Protein AF-A0AAD7UB75-F1 (afdb_monomer)

InterPro domains:
  IPR002937 Amine oxidase [PF01593] (50-276)
  IPR036188 FAD/NAD(P)-binding domain superfamily [G3DSA:3.50.50.60] (36-280)
  IPR036188 FAD/NAD(P)-binding domain superfamily [SSF51905] (47-278)
  IPR050703 Flavin Monoamine Oxidase [PTHR43563] (52-277)

Structure (mmCIF, N/CA/C/O backbone):
data_AF-A0AAD7UB75-F1
#
_entry.id   AF-A0AAD7UB75-F1
#
loop_
_atom_site.group_PDB
_atom_site.id
_atom_site.type_symbol
_atom_site.label_atom_id
_atom_site.label_alt_id
_atom_site.label_comp_id
_atom_site.label_asym_id
_atom_site.label_entity_id
_atom_site.label_seq_id
_atom_site.pdbx_PDB_ins_code
_atom_site.Cartn_x
_atom_site.Cartn_y
_atom_site.Cartn_z
_atom_site.occupancy
_atom_site.B_iso_or_equiv
_atom_site.auth_seq_id
_atom_site.auth_comp_id
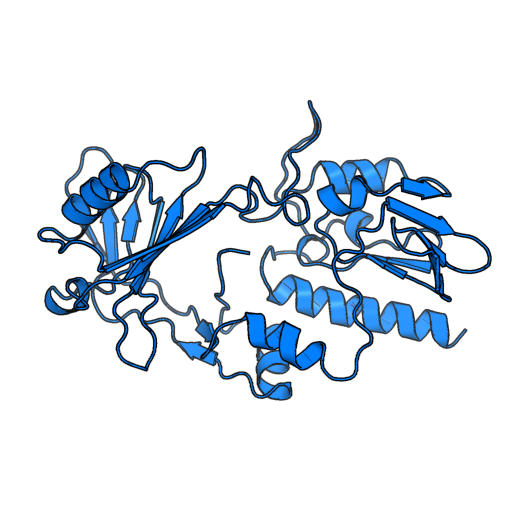_atom_site.auth_asym_id
_atom_site.auth_atom_id
_atom_site.pdbx_PDB_model_num
ATOM 1 N N . MET A 1 1 ? -0.868 -1.365 -2.377 1.00 49.78 1 MET A N 1
ATOM 2 C CA . MET A 1 1 ? 0.159 -0.315 -2.573 1.00 49.78 1 MET A CA 1
ATOM 3 C C . MET A 1 1 ? 1.238 -0.795 -3.531 1.00 49.78 1 MET A C 1
ATOM 5 O O . MET A 1 1 ? 1.308 -1.986 -3.795 1.00 49.78 1 MET A O 1
ATOM 9 N N . GLY A 1 2 ? 2.008 0.139 -4.100 1.00 53.97 2 GLY A N 1
ATOM 10 C CA . GLY A 1 2 ? 2.665 0.010 -5.409 1.00 53.97 2 GLY A CA 1
ATOM 11 C C . GLY A 1 2 ? 3.537 -1.227 -5.676 1.00 53.97 2 GLY A C 1
ATOM 12 O O . GLY A 1 2 ? 3.562 -1.696 -6.818 1.00 53.97 2 GLY A O 1
ATOM 13 N N . GLY A 1 3 ? 4.224 -1.765 -4.665 1.00 60.78 3 GLY A N 1
ATOM 14 C CA . GLY A 1 3 ? 4.989 -3.008 -4.785 1.00 60.78 3 GLY A CA 1
ATOM 15 C C . GLY A 1 3 ? 4.077 -4.221 -4.618 1.00 60.78 3 GLY A C 1
ATOM 16 O O . GLY A 1 3 ? 3.679 -4.535 -3.502 1.00 60.78 3 GLY A O 1
ATOM 17 N N . ALA A 1 4 ? 3.759 -4.906 -5.717 1.00 69.00 4 ALA A N 1
ATOM 18 C CA . ALA A 1 4 ? 3.007 -6.168 -5.703 1.00 69.00 4 ALA A CA 1
ATOM 19 C C . ALA A 1 4 ? 3.924 -7.397 -5.535 1.00 69.00 4 ALA A C 1
ATOM 21 O O . ALA A 1 4 ? 3.531 -8.517 -5.863 1.00 69.00 4 ALA A O 1
ATOM 22 N N . TRP A 1 5 ? 5.157 -7.174 -5.075 1.00 79.06 5 TRP A N 1
ATOM 23 C CA . TRP A 1 5 ? 6.144 -8.222 -4.873 1.00 79.06 5 TRP A CA 1
ATOM 24 C C . TRP A 1 5 ? 5.977 -8.913 -3.529 1.00 79.06 5 TRP A C 1
ATOM 26 O O . TRP A 1 5 ? 5.494 -8.343 -2.550 1.00 79.06 5 TRP A O 1
ATOM 36 N N . SER A 1 6 ? 6.456 -10.144 -3.512 1.00 83.69 6 SER A N 1
ATOM 37 C CA . SER A 1 6 ? 6.725 -10.934 -2.326 1.00 83.69 6 SER A CA 1
ATOM 38 C C . SER A 1 6 ? 8.110 -11.568 -2.472 1.00 83.69 6 SER A C 1
ATOM 40 O O . SER A 1 6 ? 8.696 -11.566 -3.558 1.00 83.69 6 SER A O 1
ATOM 42 N N . TRP A 1 7 ? 8.647 -12.105 -1.386 1.00 86.44 7 TRP A N 1
ATOM 43 C CA . TRP A 1 7 ? 9.889 -12.865 -1.358 1.00 86.44 7 TRP A CA 1
ATOM 44 C C . TRP A 1 7 ? 9.623 -14.317 -0.940 1.00 86.44 7 TRP A C 1
ATOM 46 O O . TRP A 1 7 ? 8.673 -14.586 -0.209 1.00 86.44 7 TRP A O 1
ATOM 56 N N . PRO A 1 8 ? 10.479 -15.282 -1.323 1.00 83.62 8 PRO A N 1
ATOM 57 C CA . PRO A 1 8 ? 10.394 -16.670 -0.868 1.00 83.62 8 PRO A CA 1
ATOM 58 C C . PRO A 1 8 ? 10.348 -16.837 0.659 1.00 83.62 8 PRO A C 1
ATOM 60 O O . PRO A 1 8 ? 9.856 -17.848 1.156 1.00 83.62 8 PRO A O 1
ATOM 63 N N . SER A 1 9 ? 10.859 -15.856 1.407 1.00 85.88 9 SER A N 1
ATOM 64 C CA . SER A 1 9 ? 10.795 -15.798 2.869 1.00 85.88 9 SER A CA 1
ATOM 65 C C . SER A 1 9 ? 9.403 -15.479 3.430 1.00 85.88 9 SER A C 1
ATOM 67 O O . SER A 1 9 ? 9.167 -15.761 4.604 1.00 85.88 9 SER A O 1
ATOM 69 N N . ASP A 1 10 ? 8.483 -14.942 2.625 1.00 87.75 10 ASP A N 1
ATOM 70 C CA . ASP A 1 10 ? 7.135 -14.522 3.036 1.00 87.75 10 ASP A CA 1
ATOM 71 C C . ASP A 1 10 ? 6.200 -15.735 3.156 1.00 87.75 10 ASP A C 1
ATOM 73 O O . ASP A 1 10 ? 5.332 -16.000 2.319 1.00 87.75 10 ASP A O 1
ATOM 77 N N . ARG A 1 11 ? 6.427 -16.549 4.189 1.00 88.38 11 ARG A N 1
ATOM 78 C CA . ARG A 1 11 ? 5.756 -17.847 4.350 1.00 88.38 11 ARG A CA 1
ATOM 79 C C . ARG A 1 11 ? 4.248 -17.724 4.582 1.00 88.38 11 ARG A C 1
ATOM 81 O O . ARG A 1 11 ? 3.516 -18.639 4.205 1.00 88.38 11 ARG A O 1
ATOM 88 N N . GLY A 1 12 ? 3.772 -16.645 5.208 1.00 89.88 12 GLY A N 1
ATOM 89 C CA . GLY A 1 12 ? 2.345 -16.448 5.473 1.00 89.88 12 GLY A CA 1
ATOM 90 C C . GLY A 1 12 ? 1.561 -16.180 4.194 1.00 89.88 12 GLY A C 1
ATOM 91 O O . GLY A 1 12 ? 0.557 -16.836 3.920 1.00 89.88 12 GLY A O 1
ATOM 92 N N . LEU A 1 13 ? 2.064 -15.254 3.390 1.00 90.44 13 LEU A N 1
ATOM 93 C CA . LEU A 1 13 ? 1.542 -14.884 2.089 1.00 90.44 13 LEU A CA 1
ATOM 94 C C . LEU A 1 13 ? 1.682 -16.026 1.088 1.00 90.44 13 LEU A C 1
ATOM 96 O O . LEU A 1 13 ? 0.773 -16.258 0.295 1.00 90.44 13 LEU A O 1
ATOM 100 N N . ALA A 1 14 ? 2.781 -16.777 1.167 1.00 90.94 14 ALA A N 1
ATOM 101 C CA . ALA A 1 14 ? 2.967 -17.987 0.387 1.00 90.94 14 ALA A CA 1
ATOM 102 C C . ALA A 1 14 ? 1.819 -18.976 0.587 1.00 90.94 14 ALA A C 1
ATOM 104 O O . ALA A 1 14 ? 1.138 -19.351 -0.366 1.00 90.94 14 ALA A O 1
ATOM 105 N N . ARG A 1 15 ? 1.582 -19.330 1.851 1.00 92.75 15 ARG A N 1
ATOM 106 C CA . ARG A 1 15 ? 0.515 -20.236 2.258 1.00 92.75 15 ARG A CA 1
ATOM 107 C C . ARG A 1 15 ? -0.864 -19.712 1.855 1.00 92.75 15 ARG A C 1
ATOM 109 O O . ARG A 1 15 ? -1.665 -20.482 1.342 1.00 92.75 15 ARG A O 1
ATOM 116 N N . LEU A 1 16 ? -1.129 -18.421 2.062 1.00 93.75 16 LEU A N 1
ATOM 117 C CA . LEU A 1 16 ? -2.403 -17.807 1.682 1.00 93.75 16 LEU A CA 1
ATOM 118 C C . LEU A 1 16 ? -2.646 -17.894 0.168 1.00 93.75 16 LEU A C 1
ATOM 120 O O . LEU A 1 16 ? -3.753 -18.204 -0.261 1.00 93.75 16 LEU A O 1
ATOM 124 N N . GLY A 1 17 ? -1.614 -17.638 -0.642 1.00 93.44 17 GLY A N 1
ATOM 125 C CA . GLY A 1 17 ? -1.692 -17.800 -2.092 1.00 93.44 17 GLY A CA 1
ATOM 126 C C . GLY A 1 17 ? -2.055 -19.232 -2.485 1.00 93.44 17 GLY A C 1
ATOM 127 O O . GLY A 1 17 ? -2.967 -19.426 -3.286 1.00 93.44 17 GLY A O 1
ATOM 128 N N . ASP A 1 18 ? -1.408 -20.224 -1.868 1.00 93.44 18 ASP A N 1
ATOM 129 C CA . ASP A 1 18 ? -1.666 -21.642 -2.139 1.00 93.44 18 ASP A CA 1
ATOM 130 C C . ASP A 1 18 ? -3.101 -22.048 -1.727 1.00 93.44 18 ASP A C 1
ATOM 132 O O . ASP A 1 18 ? -3.794 -22.715 -2.493 1.00 93.44 18 ASP A O 1
ATOM 136 N N . GLU A 1 19 ? -3.587 -21.585 -0.567 1.00 95.00 19 GLU A N 1
ATOM 137 C CA . GLU A 1 19 ? -4.958 -21.830 -0.079 1.00 95.00 19 GLU A CA 1
ATOM 138 C C . GLU A 1 19 ? -6.035 -21.222 -0.997 1.00 95.00 19 GLU A C 1
ATOM 140 O O . GLU A 1 19 ? -7.097 -21.813 -1.192 1.00 95.00 19 GLU A O 1
ATOM 145 N N . LEU A 1 20 ? -5.762 -20.057 -1.591 1.00 95.69 20 LEU A N 1
ATOM 146 C CA . LEU A 1 20 ? -6.685 -19.358 -2.495 1.00 95.69 20 LEU A CA 1
ATOM 147 C C . LEU A 1 20 ? -6.525 -19.769 -3.972 1.00 95.69 20 LEU A C 1
ATOM 149 O O . LEU A 1 20 ? -7.276 -19.300 -4.841 1.00 95.69 20 LEU A O 1
ATOM 153 N N . GLY A 1 21 ? -5.538 -20.615 -4.279 1.00 95.19 21 GLY A N 1
ATOM 154 C CA . GLY A 1 21 ? -5.171 -20.971 -5.648 1.00 95.19 21 GLY A CA 1
ATOM 155 C C . GLY A 1 21 ? -4.694 -19.769 -6.472 1.00 95.19 21 GLY A C 1
ATOM 156 O O . GLY A 1 21 ? -4.991 -19.692 -7.661 1.00 95.19 21 GLY A O 1
ATOM 157 N N . VAL A 1 22 ? -4.014 -18.802 -5.846 1.00 93.38 22 VAL A N 1
ATOM 158 C CA . VAL A 1 22 ? -3.374 -17.668 -6.531 1.00 93.38 22 VAL A CA 1
ATOM 159 C C . VAL A 1 22 ? -1.913 -18.017 -6.773 1.00 93.38 22 VAL A C 1
ATOM 161 O O . VAL A 1 22 ? -1.100 -18.066 -5.845 1.00 93.38 22 VAL A O 1
ATOM 164 N N . ARG A 1 23 ? -1.570 -18.260 -8.037 1.00 90.19 23 ARG A N 1
ATOM 165 C CA . ARG A 1 23 ? -0.232 -18.701 -8.414 1.00 90.19 23 ARG A CA 1
ATOM 166 C C . ARG A 1 23 ? 0.790 -17.577 -8.260 1.00 90.19 23 ARG A C 1
ATOM 168 O O . ARG A 1 23 ? 0.587 -16.443 -8.694 1.00 90.19 23 ARG A O 1
ATOM 175 N N . ARG A 1 24 ? 1.923 -17.923 -7.651 1.00 88.88 24 ARG A N 1
ATOM 176 C CA . ARG A 1 24 ? 3.109 -17.068 -7.559 1.00 88.88 24 ARG A CA 1
ATOM 177 C C . ARG A 1 24 ? 4.104 -17.478 -8.631 1.00 88.88 24 ARG A C 1
ATOM 179 O O . ARG A 1 24 ? 4.364 -18.668 -8.806 1.00 88.88 24 ARG A O 1
ATOM 186 N N . VAL A 1 25 ? 4.667 -16.500 -9.324 1.00 87.38 25 VAL A N 1
ATOM 187 C CA . VAL A 1 25 ? 5.663 -16.713 -10.376 1.00 87.38 25 VAL A CA 1
ATOM 188 C C . VAL A 1 25 ? 6.906 -15.867 -10.095 1.00 87.38 25 VAL A C 1
ATOM 190 O O . VAL A 1 25 ? 6.787 -14.788 -9.505 1.00 87.38 25 VAL A O 1
ATOM 193 N N . PRO A 1 26 ? 8.110 -16.337 -10.460 1.00 88.12 26 PRO A N 1
ATOM 194 C CA . PRO A 1 26 ? 9.319 -15.534 -10.331 1.00 88.12 26 PRO A CA 1
ATOM 195 C C . PRO A 1 26 ? 9.187 -14.207 -11.084 1.00 88.12 26 PRO A C 1
ATOM 197 O O . PRO A 1 26 ? 8.635 -14.156 -12.183 1.00 88.12 26 PRO A O 1
ATOM 200 N N . GLN A 1 27 ? 9.701 -13.131 -10.495 1.00 87.25 27 GLN A N 1
ATOM 201 C CA . GLN A 1 27 ? 9.887 -11.877 -11.213 1.00 87.25 27 GLN A CA 1
ATOM 202 C C . GLN A 1 27 ? 10.937 -12.089 -12.310 1.00 87.25 27 GLN A C 1
ATOM 204 O O . GLN A 1 27 ? 12.005 -12.646 -12.044 1.00 87.25 27 GLN A O 1
ATOM 209 N N . ALA A 1 28 ? 10.640 -11.639 -13.532 1.00 82.00 28 ALA A N 1
ATOM 210 C CA . ALA A 1 28 ? 11.598 -11.685 -14.629 1.00 82.00 28 ALA A CA 1
ATOM 211 C C . ALA A 1 28 ? 12.863 -10.903 -14.243 1.00 82.00 28 ALA A C 1
ATOM 213 O O . ALA A 1 28 ? 12.782 -9.754 -13.802 1.00 82.00 28 ALA A O 1
ATOM 214 N N . ALA A 1 29 ? 14.011 -11.564 -14.373 1.00 84.31 29 ALA A N 1
ATOM 215 C CA . ALA A 1 29 ? 15.324 -11.042 -13.998 1.00 84.31 29 ALA A CA 1
ATOM 216 C C . ALA A 1 29 ? 16.427 -11.525 -14.961 1.00 84.31 29 ALA A C 1
ATOM 218 O O . ALA A 1 29 ? 17.610 -11.444 -14.646 1.00 84.31 29 ALA A O 1
ATOM 219 N N . GLU A 1 30 ? 16.054 -12.074 -16.119 1.00 88.25 30 GLU A N 1
ATOM 220 C CA . GLU A 1 30 ? 17.018 -12.490 -17.137 1.00 88.25 30 GLU A CA 1
ATOM 221 C C . GLU A 1 30 ? 17.626 -11.261 -17.817 1.00 88.25 30 GLU A C 1
ATOM 223 O O . GLU A 1 30 ? 16.900 -10.355 -18.213 1.00 88.25 30 GLU A O 1
ATOM 228 N N . GLY A 1 31 ? 18.949 -11.233 -17.964 1.00 91.25 31 GLY A N 1
ATOM 229 C CA . GLY A 1 31 ? 19.679 -10.098 -18.525 1.00 91.25 31 GLY A CA 1
ATOM 230 C C . GLY A 1 31 ? 20.223 -9.140 -17.466 1.00 91.25 31 GLY A C 1
ATOM 231 O O . GLY A 1 31 ? 20.199 -9.400 -16.262 1.00 91.25 31 GLY A O 1
ATOM 232 N N . LEU A 1 32 ? 20.764 -8.020 -17.933 1.00 93.44 32 LEU A N 1
ATOM 233 C CA . LEU A 1 32 ? 21.448 -7.041 -17.093 1.00 93.44 32 LEU A CA 1
ATOM 234 C C . LEU A 1 32 ? 20.461 -6.034 -16.495 1.00 93.44 32 LEU A C 1
ATOM 236 O O . LEU A 1 32 ? 19.541 -5.569 -17.171 1.00 93.44 32 LEU A O 1
ATOM 240 N N . ALA A 1 33 ? 20.633 -5.695 -15.222 1.00 93.56 33 ALA A N 1
ATOM 241 C CA . ALA A 1 33 ? 20.020 -4.507 -14.642 1.00 93.56 33 ALA A CA 1
ATOM 242 C C . ALA A 1 33 ? 20.904 -3.289 -14.919 1.00 93.56 33 ALA A C 1
ATOM 244 O O . ALA A 1 33 ? 22.127 -3.421 -14.961 1.00 93.56 33 ALA A O 1
ATOM 245 N N . VAL A 1 34 ? 20.293 -2.117 -15.075 1.00 94.38 34 VAL A N 1
ATOM 246 C CA . VAL A 1 34 ? 21.015 -0.857 -15.293 1.00 94.38 34 VAL A CA 1
ATOM 247 C C . VAL A 1 34 ? 21.107 -0.067 -13.986 1.00 94.38 34 VAL A C 1
ATOM 249 O O . VAL A 1 34 ? 20.127 0.049 -13.248 1.00 94.38 34 VAL A O 1
ATOM 252 N N . VAL A 1 35 ? 22.278 0.489 -13.694 1.00 94.12 35 VAL A N 1
ATOM 253 C CA . VAL A 1 35 ? 22.508 1.421 -12.587 1.00 94.12 35 VAL A CA 1
ATOM 254 C C . VAL A 1 35 ? 22.845 2.785 -13.182 1.00 94.12 35 VAL A C 1
ATOM 256 O O . VAL A 1 35 ? 23.912 2.981 -13.753 1.00 94.12 35 VAL A O 1
ATOM 259 N N . ASP A 1 36 ? 21.920 3.729 -13.054 1.00 93.81 36 ASP A N 1
ATOM 260 C CA . ASP A 1 36 ? 22.014 5.082 -13.610 1.00 93.81 36 ASP A CA 1
ATOM 261 C C . ASP A 1 36 ? 22.328 6.069 -12.480 1.00 93.81 36 ASP A C 1
ATOM 263 O O . ASP A 1 36 ? 21.486 6.366 -11.628 1.00 93.81 36 ASP A O 1
ATOM 267 N N . SER A 1 37 ? 23.582 6.519 -12.431 1.00 91.31 37 SER A N 1
ATOM 268 C CA . SER A 1 37 ? 24.093 7.388 -11.369 1.00 91.31 37 SER A CA 1
ATOM 269 C C . SER A 1 37 ? 24.431 8.782 -11.888 1.00 91.31 37 SER A C 1
ATOM 271 O O . SER A 1 37 ? 25.032 8.942 -12.948 1.00 91.31 37 SER A O 1
ATOM 273 N N . TYR A 1 38 ? 24.084 9.805 -11.107 1.00 88.19 38 TYR A N 1
ATOM 274 C CA . TYR A 1 38 ? 24.348 11.198 -11.443 1.00 88.19 38 TYR A CA 1
ATOM 275 C C . TYR A 1 38 ? 25.833 11.450 -11.743 1.00 88.19 38 TYR A C 1
ATOM 277 O O . TYR A 1 38 ? 26.705 11.176 -10.918 1.00 88.19 38 TYR A O 1
ATOM 285 N N . GLY A 1 39 ? 26.101 12.049 -12.905 1.00 85.75 39 GLY A N 1
ATOM 286 C CA . GLY A 1 39 ? 27.449 12.437 -13.327 1.00 85.75 39 GLY A CA 1
ATOM 287 C C . GLY A 1 39 ? 28.290 11.298 -13.909 1.00 85.75 39 GLY A C 1
ATOM 288 O O . GLY A 1 39 ? 29.473 11.506 -14.169 1.00 85.75 39 GLY A O 1
ATOM 289 N N . THR A 1 40 ? 27.699 10.122 -14.129 1.00 86.56 40 THR A N 1
ATOM 290 C CA . THR A 1 40 ? 28.348 8.971 -14.767 1.00 86.56 40 THR A CA 1
ATOM 291 C C . THR A 1 40 ? 27.481 8.420 -15.891 1.00 86.56 40 THR A C 1
ATOM 293 O O . THR A 1 40 ? 26.262 8.568 -15.859 1.00 86.56 40 THR A O 1
ATOM 296 N N . GLU A 1 41 ? 28.098 7.754 -16.864 1.00 86.00 41 GLU A N 1
ATOM 297 C CA . GLU A 1 41 ? 27.350 6.937 -17.825 1.00 86.00 41 GLU A CA 1
ATOM 298 C C . GLU A 1 41 ? 26.662 5.760 -17.104 1.00 86.00 41 GLU A C 1
ATOM 300 O O . GLU A 1 41 ? 27.211 5.267 -16.111 1.00 86.00 41 GLU A O 1
ATOM 305 N N . PRO A 1 42 ? 25.488 5.295 -17.572 1.00 88.38 42 PRO A N 1
ATOM 306 C CA . PRO A 1 42 ? 24.819 4.137 -16.987 1.00 88.38 42 PRO A CA 1
ATOM 307 C C . PRO A 1 42 ? 25.705 2.883 -17.005 1.00 88.38 42 PRO A C 1
ATOM 309 O O . PRO A 1 42 ? 26.286 2.536 -18.034 1.00 88.38 42 PRO A O 1
ATOM 312 N N . ASP A 1 43 ? 25.769 2.185 -15.872 1.00 91.44 43 ASP A N 1
ATOM 313 C CA . ASP A 1 43 ? 26.493 0.919 -15.712 1.00 91.44 43 ASP A CA 1
ATOM 314 C C . ASP A 1 43 ? 25.516 -0.267 -15.656 1.00 91.44 43 ASP A C 1
ATOM 316 O O . ASP A 1 43 ? 24.298 -0.093 -15.555 1.00 91.44 43 ASP A O 1
ATOM 320 N N . THR A 1 44 ? 26.030 -1.493 -15.717 1.00 91.62 44 THR A N 1
ATOM 321 C CA . THR A 1 44 ? 25.227 -2.717 -15.702 1.00 91.62 44 THR A CA 1
ATOM 322 C C . THR A 1 44 ? 25.663 -3.695 -14.622 1.00 91.62 44 THR A C 1
ATOM 324 O O . THR A 1 44 ? 26.840 -3.839 -14.305 1.00 91.62 44 THR A O 1
ATOM 327 N N . GLY A 1 45 ? 24.694 -4.411 -14.058 1.00 85.88 45 GLY A N 1
ATOM 328 C CA . GLY A 1 45 ? 24.933 -5.423 -13.036 1.00 85.88 45 GLY A CA 1
ATOM 329 C C . GLY A 1 45 ? 23.908 -6.549 -13.077 1.00 85.88 45 GLY A C 1
ATOM 330 O O . GLY A 1 45 ? 23.008 -6.577 -13.918 1.00 85.88 45 GLY A O 1
ATOM 331 N N . ALA A 1 46 ? 24.037 -7.498 -12.152 1.00 80.75 46 ALA A N 1
ATOM 332 C CA . ALA A 1 46 ? 23.057 -8.567 -12.009 1.00 80.75 46 ALA A CA 1
ATOM 333 C C . ALA A 1 46 ? 21.692 -7.994 -11.598 1.00 80.75 46 ALA A C 1
ATOM 335 O O . ALA A 1 46 ? 21.600 -7.194 -10.664 1.00 80.75 46 ALA A O 1
ATOM 336 N N . ALA A 1 47 ? 20.622 -8.442 -12.255 1.00 74.31 47 ALA A N 1
ATOM 337 C CA . ALA A 1 47 ? 19.273 -8.217 -11.763 1.00 74.31 47 ALA A CA 1
ATOM 338 C C . ALA A 1 47 ? 19.123 -8.924 -10.405 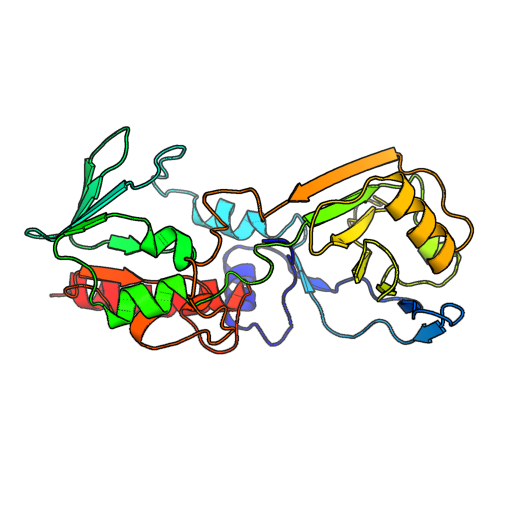1.00 74.31 47 ALA A C 1
ATOM 340 O O . ALA A 1 47 ? 19.327 -10.134 -10.297 1.00 74.31 47 ALA A O 1
ATOM 341 N N . GLY A 1 48 ? 18.856 -8.149 -9.350 1.00 65.88 48 GLY A N 1
ATOM 342 C CA . GLY A 1 48 ? 18.810 -8.650 -7.975 1.00 65.88 48 GLY A CA 1
ATOM 343 C C . GLY A 1 48 ? 17.876 -9.864 -7.828 1.00 65.88 48 GLY A C 1
ATOM 344 O O . GLY A 1 48 ? 16.798 -9.880 -8.426 1.00 65.88 48 GLY A O 1
ATOM 345 N N . PRO A 1 49 ? 18.263 -10.896 -7.059 1.00 61.72 49 PRO A N 1
ATOM 346 C CA . PRO A 1 49 ? 17.538 -12.159 -7.051 1.00 61.72 49 PRO A CA 1
ATOM 347 C C . PRO A 1 49 ? 16.258 -12.118 -6.205 1.00 61.72 49 PRO A C 1
ATOM 349 O O . PRO A 1 49 ? 16.162 -11.417 -5.198 1.00 61.72 49 PRO A O 1
ATOM 352 N N . GLY A 1 50 ? 15.314 -12.996 -6.557 1.00 74.62 50 GLY A N 1
ATOM 353 C CA . GLY A 1 50 ? 14.399 -13.601 -5.586 1.00 74.62 50 GLY A CA 1
ATOM 354 C C . GLY A 1 50 ? 13.073 -12.892 -5.329 1.00 74.62 50 GLY A C 1
ATOM 355 O O . GLY A 1 50 ? 12.369 -13.316 -4.422 1.00 74.62 50 GLY A O 1
ATOM 356 N N . ALA A 1 51 ? 12.689 -11.866 -6.089 1.00 84.25 51 ALA A N 1
ATOM 357 C CA . ALA A 1 51 ? 11.316 -11.366 -6.021 1.00 84.25 51 ALA A CA 1
ATOM 358 C C . ALA A 1 51 ? 10.348 -12.342 -6.715 1.00 84.25 51 ALA A C 1
ATOM 360 O O . ALA A 1 51 ? 10.663 -12.933 -7.751 1.00 84.25 51 ALA A O 1
ATOM 361 N N . VAL A 1 52 ? 9.150 -12.489 -6.158 1.00 87.69 52 VAL A N 1
ATOM 362 C CA . VAL A 1 52 ? 8.028 -13.201 -6.774 1.00 87.69 52 VAL A CA 1
ATOM 363 C C . VAL A 1 52 ? 6.852 -12.249 -6.959 1.00 87.69 52 VAL A C 1
ATOM 365 O O . VAL A 1 52 ? 6.653 -11.315 -6.179 1.00 87.69 52 VAL A O 1
ATOM 368 N N . ARG A 1 53 ? 6.067 -12.492 -8.004 1.00 87.56 53 ARG A N 1
ATOM 369 C CA . ARG A 1 53 ? 4.825 -11.782 -8.322 1.00 87.56 53 ARG A CA 1
ATOM 370 C C . ARG A 1 53 ? 3.653 -12.760 -8.321 1.00 87.56 53 ARG A C 1
ATOM 372 O O . ARG A 1 53 ? 3.850 -13.973 -8.319 1.00 87.56 53 ARG A O 1
ATOM 379 N N . PHE A 1 54 ? 2.438 -12.232 -8.344 1.00 88.31 54 PHE A N 1
ATOM 380 C CA . PHE A 1 54 ? 1.218 -13.027 -8.478 1.00 88.31 54 PHE A CA 1
ATOM 381 C C . PHE A 1 54 ? 0.754 -12.991 -9.934 1.00 88.31 54 PHE A C 1
ATOM 383 O O . PHE A 1 54 ? 0.559 -11.905 -10.483 1.00 88.31 54 PHE A O 1
ATOM 390 N N . GLU A 1 55 ? 0.594 -14.159 -10.552 1.00 87.38 55 GLU A N 1
ATOM 391 C CA . GLU A 1 55 ? -0.007 -14.295 -11.885 1.00 87.38 55 GLU A CA 1
ATOM 392 C C . GLU A 1 55 ? -1.436 -13.737 -11.839 1.00 87.38 55 GLU A C 1
ATOM 394 O O . GLU A 1 55 ? -2.176 -14.061 -10.914 1.00 87.38 55 GLU A O 1
ATOM 399 N N . GLY A 1 56 ? -1.804 -12.841 -12.763 1.00 86.56 56 GLY A N 1
ATOM 400 C CA . GLY A 1 56 ? -3.082 -12.105 -12.740 1.00 86.56 56 GLY A CA 1
ATOM 401 C C . GLY A 1 56 ? -3.176 -10.972 -11.698 1.00 86.56 56 GLY A C 1
ATOM 402 O O . GLY A 1 56 ? -4.192 -10.285 -11.610 1.00 86.56 56 GLY A O 1
ATOM 403 N N . GLY A 1 57 ? -2.119 -10.737 -10.913 1.00 89.19 57 GLY A N 1
ATOM 404 C CA . GLY A 1 57 ? -2.021 -9.634 -9.956 1.00 89.19 57 GLY A CA 1
ATOM 405 C C . GLY A 1 57 ? -2.453 -9.980 -8.528 1.00 89.19 57 GLY A C 1
ATOM 406 O O . GLY A 1 57 ? -3.283 -10.856 -8.281 1.00 89.19 57 GLY A O 1
ATOM 407 N N . ALA A 1 58 ? -1.869 -9.265 -7.560 1.00 90.44 58 ALA A N 1
ATOM 408 C CA . ALA A 1 58 ? -2.071 -9.512 -6.131 1.00 90.44 58 ALA A CA 1
ATOM 409 C C . ALA A 1 58 ? -3.489 -9.163 -5.637 1.00 90.44 58 ALA A C 1
ATOM 411 O O . ALA A 1 58 ? -3.880 -9.621 -4.563 1.00 90.44 58 ALA A O 1
ATOM 412 N N . GLN A 1 59 ? -4.272 -8.381 -6.399 1.00 91.88 59 GLN A N 1
ATOM 413 C CA . GLN A 1 59 ? -5.648 -8.030 -6.020 1.00 91.88 59 GLN A CA 1
ATOM 414 C C . GLN A 1 59 ? -6.556 -9.260 -5.879 1.00 91.88 59 GLN A C 1
ATOM 416 O O . GLN A 1 59 ? -7.444 -9.262 -5.027 1.00 91.88 59 GLN A O 1
ATOM 421 N N . GLN A 1 60 ? -6.253 -10.342 -6.603 1.00 94.06 60 GLN A N 1
ATOM 422 C CA . GLN A 1 60 ? -6.988 -11.605 -6.522 1.00 94.06 60 GLN A CA 1
ATOM 423 C C . GLN A 1 60 ? -7.042 -12.184 -5.107 1.00 94.06 60 GLN A C 1
ATOM 425 O O . GLN A 1 60 ? -8.007 -12.862 -4.764 1.00 94.06 60 GLN A O 1
ATOM 430 N N . LEU A 1 61 ? -6.029 -11.924 -4.269 1.00 94.06 61 LEU A N 1
ATOM 431 C CA . LEU A 1 61 ? -6.040 -12.360 -2.871 1.00 94.06 61 LEU A CA 1
ATOM 432 C C . LEU A 1 61 ? -7.231 -11.742 -2.127 1.00 94.06 61 LEU A C 1
ATOM 434 O O . LEU A 1 61 ? -7.982 -12.452 -1.463 1.00 94.06 61 LEU A O 1
ATOM 438 N N . ALA A 1 62 ? -7.431 -10.430 -2.275 1.00 94.25 62 ALA A N 1
ATOM 439 C CA . ALA A 1 62 ? -8.533 -9.715 -1.642 1.00 94.25 62 ALA A CA 1
ATOM 440 C C . ALA A 1 62 ? -9.886 -10.099 -2.261 1.00 94.25 62 ALA A C 1
ATOM 442 O O . ALA A 1 62 ? -10.843 -10.337 -1.530 1.00 94.25 62 ALA A O 1
ATOM 443 N N . GLU A 1 63 ? -9.954 -10.215 -3.589 1.00 95.56 63 GLU A N 1
ATOM 444 C CA . GLU A 1 63 ? -11.175 -10.600 -4.308 1.00 95.56 63 GLU A CA 1
ATOM 445 C C . GLU A 1 63 ? -11.663 -11.992 -3.895 1.00 95.56 63 GLU A C 1
ATOM 447 O O . GLU A 1 63 ? -12.838 -12.167 -3.577 1.00 95.56 63 GLU A O 1
ATOM 452 N N . LYS A 1 64 ? -10.759 -12.976 -3.829 1.00 96.62 64 LYS A N 1
ATOM 453 C CA . LYS A 1 64 ? -11.094 -14.347 -3.422 1.00 96.62 64 LYS A CA 1
ATOM 454 C C . LYS A 1 64 ? -11.478 -14.436 -1.948 1.00 96.62 64 LYS A C 1
ATOM 456 O O . LYS A 1 64 ? -12.420 -15.151 -1.625 1.00 96.62 64 LYS A O 1
ATOM 461 N N . LEU A 1 65 ? -10.802 -13.695 -1.064 1.00 95.88 65 LEU A N 1
ATOM 462 C CA . LEU A 1 65 ? -11.169 -13.626 0.357 1.00 95.88 65 LEU A CA 1
ATOM 463 C C . LEU A 1 65 ? -12.532 -12.962 0.587 1.00 95.88 65 LEU A C 1
ATOM 465 O O . LEU A 1 65 ? -13.205 -13.285 1.561 1.00 95.88 65 LEU A O 1
ATOM 469 N N . ALA A 1 66 ? -12.943 -12.045 -0.290 1.00 96.75 66 ALA A N 1
ATOM 470 C CA . ALA A 1 66 ? -14.226 -11.359 -0.185 1.00 96.75 66 ALA A CA 1
ATOM 471 C C . ALA A 1 66 ? -15.426 -12.232 -0.594 1.00 96.75 66 ALA A C 1
ATOM 473 O O . ALA A 1 66 ? -16.566 -11.887 -0.273 1.00 96.75 66 ALA A O 1
ATOM 474 N N . VAL A 1 67 ? -15.207 -13.358 -1.285 1.00 96.31 67 VAL A N 1
ATOM 475 C CA . VAL A 1 67 ? -16.289 -14.244 -1.736 1.00 96.31 67 VAL A CA 1
ATOM 476 C C . VAL A 1 67 ? -17.075 -14.781 -0.538 1.00 96.31 67 VAL A C 1
ATOM 478 O O . VAL A 1 67 ? -16.527 -15.402 0.367 1.00 96.31 67 VAL A O 1
ATOM 481 N N . GLY A 1 68 ? -18.389 -14.552 -0.546 1.00 95.75 68 GLY A N 1
ATOM 482 C CA . GLY A 1 68 ? -19.289 -14.972 0.533 1.00 95.75 68 GLY A CA 1
ATOM 483 C C . GLY A 1 68 ? -19.295 -14.048 1.755 1.00 95.75 68 GLY A C 1
ATOM 484 O O . GLY A 1 68 ? -20.093 -14.266 2.666 1.00 95.75 68 GLY A O 1
ATOM 485 N N . LEU A 1 69 ? -18.466 -12.998 1.775 1.00 96.69 69 LEU A N 1
ATOM 486 C CA . LEU A 1 69 ? -18.512 -11.963 2.803 1.00 96.69 69 LEU A CA 1
ATOM 487 C C . LEU A 1 69 ? -19.491 -10.852 2.414 1.00 96.69 69 LEU A C 1
ATOM 489 O O . LEU A 1 69 ? -19.655 -10.503 1.245 1.00 96.69 69 LEU A O 1
ATOM 493 N N . ARG A 1 70 ? -20.120 -10.240 3.419 1.00 96.00 70 ARG A N 1
ATOM 494 C CA . ARG A 1 70 ? -20.871 -8.996 3.229 1.00 96.00 70 ARG A CA 1
ATOM 495 C C . ARG A 1 70 ? -19.890 -7.825 3.226 1.00 96.00 70 ARG A C 1
ATOM 497 O O . ARG A 1 70 ? -19.373 -7.461 4.279 1.00 96.00 70 ARG A O 1
ATOM 504 N N . VAL A 1 71 ? -19.669 -7.228 2.057 1.00 95.62 71 VAL A N 1
ATOM 505 C CA . VAL A 1 71 ? -18.780 -6.072 1.872 1.00 95.62 71 VAL A CA 1
ATOM 506 C C . VAL A 1 71 ? -19.601 -4.850 1.468 1.00 95.62 71 VAL A C 1
ATOM 508 O O . VAL A 1 71 ? -20.308 -4.882 0.463 1.00 95.62 71 VAL A O 1
ATOM 511 N N . THR A 1 72 ? -19.491 -3.766 2.237 1.00 95.56 72 THR A N 1
ATOM 512 C CA . THR A 1 72 ? -20.114 -2.475 1.913 1.00 95.56 72 THR A CA 1
ATOM 513 C C . THR A 1 72 ? -19.037 -1.506 1.427 1.00 95.56 72 THR A C 1
ATOM 515 O O . THR A 1 72 ? -18.160 -1.116 2.196 1.00 95.56 72 THR A O 1
ATOM 518 N N . LEU A 1 73 ? -19.103 -1.116 0.152 1.00 96.06 73 LEU A N 1
ATOM 519 C CA . LEU A 1 73 ? -18.207 -0.124 -0.451 1.00 96.06 73 LEU A CA 1
ATOM 520 C C . LEU A 1 73 ? -18.750 1.307 -0.282 1.00 96.06 73 LEU A C 1
ATOM 522 O O . LEU A 1 73 ? -19.913 1.520 0.085 1.00 96.06 73 LEU A O 1
ATOM 526 N N . ASP A 1 74 ? -17.891 2.297 -0.534 1.00 95.50 74 ASP A N 1
ATOM 527 C CA . ASP A 1 74 ? -18.174 3.732 -0.371 1.00 95.50 74 ASP A CA 1
ATOM 528 C C . ASP A 1 74 ? -18.780 4.069 1.002 1.00 95.50 74 ASP A C 1
ATOM 530 O O . ASP A 1 74 ? -19.717 4.857 1.118 1.00 95.50 74 ASP A O 1
ATOM 534 N N . ALA A 1 75 ? -18.298 3.398 2.049 1.00 96.75 75 ALA A N 1
ATOM 535 C CA . ALA A 1 75 ? -18.787 3.530 3.417 1.00 96.75 75 ALA A CA 1
ATOM 536 C C . ALA A 1 75 ? -17.626 3.864 4.369 1.00 96.75 75 ALA A C 1
ATOM 538 O O . ALA A 1 75 ? -17.268 3.046 5.219 1.00 96.75 75 ALA A O 1
ATOM 539 N N . PRO A 1 76 ? -16.984 5.039 4.213 1.00 97.12 76 PRO A N 1
ATOM 540 C CA . PRO A 1 76 ? -15.901 5.433 5.100 1.00 97.12 76 PRO A CA 1
ATOM 541 C C . PRO A 1 76 ? -16.415 5.562 6.535 1.00 97.12 76 PRO A C 1
ATOM 543 O O . PRO A 1 76 ? -17.426 6.223 6.787 1.00 97.12 76 PRO A O 1
ATOM 546 N N . VAL A 1 77 ? -15.706 4.926 7.467 1.00 98.38 77 VAL A N 1
ATOM 547 C CA . VAL A 1 77 ? -16.012 5.003 8.897 1.00 98.38 77 VAL A CA 1
ATOM 548 C C . VAL A 1 77 ? -15.513 6.339 9.434 1.00 98.38 77 VAL A C 1
ATOM 550 O O . VAL A 1 77 ? -14.324 6.641 9.339 1.00 98.38 77 VAL A O 1
ATOM 553 N N . SER A 1 78 ? -16.421 7.139 9.988 1.00 98.12 78 SER A N 1
ATOM 554 C CA . SER A 1 78 ? -16.110 8.431 10.605 1.00 98.12 78 SER A CA 1
ATOM 555 C C . SER A 1 78 ? -15.934 8.331 12.115 1.00 98.12 78 SER A C 1
ATOM 557 O O . SER A 1 78 ? -15.121 9.071 12.664 1.00 98.12 78 SER A O 1
ATOM 559 N N . ALA A 1 79 ? -16.646 7.411 12.775 1.00 98.69 79 ALA A N 1
ATOM 560 C CA . ALA A 1 79 ? -16.545 7.212 14.217 1.00 98.69 79 ALA A CA 1
ATOM 561 C C . ALA A 1 79 ? -16.670 5.740 14.632 1.00 98.69 79 ALA A C 1
ATOM 563 O O . ALA A 1 79 ? -17.355 4.947 13.982 1.00 98.69 79 ALA A O 1
ATOM 564 N N . ILE A 1 80 ? -16.016 5.387 15.738 1.00 98.75 80 ILE A N 1
ATOM 565 C CA . ILE A 1 80 ? -16.095 4.087 16.406 1.00 98.75 80 ILE A CA 1
ATOM 566 C C . ILE A 1 80 ? -16.417 4.329 17.885 1.00 98.75 80 ILE A C 1
ATOM 568 O O . ILE A 1 80 ? -15.601 4.876 18.629 1.00 98.75 80 ILE A O 1
ATOM 572 N N . ARG A 1 81 ? -17.604 3.899 18.318 1.00 98.50 81 ARG A N 1
ATOM 573 C CA . ARG A 1 81 ? -18.097 4.047 19.695 1.00 98.50 81 ARG A CA 1
ATOM 574 C C . ARG A 1 81 ? -18.072 2.700 20.412 1.00 98.50 81 ARG A C 1
ATOM 576 O O . ARG A 1 81 ? -18.612 1.714 19.907 1.00 98.50 81 ARG A O 1
ATOM 583 N N . VAL A 1 82 ? -17.456 2.655 21.586 1.00 97.81 82 VAL A N 1
ATOM 584 C CA . VAL A 1 82 ? -17.445 1.502 22.488 1.00 97.81 82 VAL A CA 1
ATOM 585 C C . VAL A 1 82 ? -18.589 1.661 23.485 1.00 97.81 82 VAL A C 1
ATOM 587 O O . VAL A 1 82 ? -18.573 2.537 24.345 1.00 97.81 82 VAL A O 1
ATOM 590 N N . GLU A 1 83 ? -19.590 0.797 23.356 1.00 91.00 83 GLU A N 1
ATOM 591 C CA . GLU A 1 83 ? -20.779 0.751 24.211 1.00 91.00 83 GLU A CA 1
ATOM 592 C C . GLU A 1 83 ? -20.852 -0.630 24.904 1.00 91.00 83 GLU A C 1
ATOM 594 O O . GLU A 1 83 ? -19.892 -1.078 25.521 1.00 91.00 83 GLU A O 1
ATOM 599 N N . LYS A 1 84 ? -21.958 -1.378 24.750 1.00 88.12 84 LYS A N 1
ATOM 600 C CA . LYS A 1 84 ? -22.068 -2.810 25.120 1.00 88.12 84 LYS A CA 1
ATOM 601 C C . LYS A 1 84 ? -21.370 -3.751 24.112 1.00 88.12 84 LYS A C 1
ATOM 603 O O . LYS A 1 84 ? -21.666 -4.940 24.056 1.00 88.12 84 LYS A O 1
ATOM 608 N N . GLY A 1 85 ? -20.522 -3.186 23.263 1.00 93.50 85 GLY A N 1
ATOM 609 C CA . GLY A 1 85 ? -19.949 -3.741 22.042 1.00 93.50 85 GLY A CA 1
ATOM 610 C C . GLY A 1 85 ? -19.328 -2.587 21.258 1.00 93.50 85 GLY A C 1
ATOM 611 O O . GLY A 1 85 ? -18.878 -1.612 21.860 1.00 93.50 85 GLY A O 1
ATOM 612 N N . VAL A 1 86 ? -19.359 -2.648 19.931 1.00 97.81 86 VAL A N 1
ATOM 613 C CA . VAL A 1 86 ? -18.834 -1.581 19.072 1.00 97.81 86 VAL A CA 1
ATOM 614 C C . VAL A 1 86 ? -19.894 -1.109 18.082 1.00 97.81 86 VAL A C 1
ATOM 616 O O . VAL A 1 86 ? -20.605 -1.923 17.488 1.00 97.81 86 VAL A O 1
ATOM 619 N N . ALA A 1 87 ? -19.982 0.207 17.900 1.00 98.38 87 ALA A N 1
ATOM 620 C CA . ALA A 1 87 ? -20.755 0.867 16.857 1.00 98.38 87 ALA A CA 1
ATOM 621 C C . ALA A 1 87 ? -19.807 1.602 15.904 1.00 98.38 87 ALA A C 1
ATOM 623 O O . ALA A 1 87 ? -19.079 2.497 16.327 1.00 98.38 87 ALA A O 1
ATOM 624 N N . CYS A 1 88 ? -19.815 1.229 14.629 1.00 98.31 88 CYS A N 1
ATOM 625 C CA . CYS A 1 88 ? -19.057 1.898 13.578 1.00 98.31 88 CYS A CA 1
ATOM 626 C C . CYS A 1 88 ? -20.010 2.770 12.762 1.00 98.31 88 CYS A C 1
ATOM 628 O O . CYS A 1 88 ? -20.942 2.262 12.137 1.00 98.31 88 CYS A O 1
ATOM 630 N N . GLU A 1 89 ? -19.780 4.076 12.767 1.00 98.38 89 GLU A N 1
ATOM 631 C CA . GLU A 1 89 ? -20.597 5.053 12.057 1.00 98.38 89 GLU A CA 1
ATOM 632 C C . GLU A 1 89 ? -19.987 5.374 10.696 1.00 98.38 89 GLU A C 1
ATOM 634 O O . GLU A 1 89 ? -18.791 5.647 10.576 1.00 98.38 89 GLU A O 1
ATOM 639 N N . THR A 1 90 ? -20.830 5.367 9.672 1.00 97.25 90 THR A N 1
ATOM 640 C CA . THR A 1 90 ? -20.511 5.818 8.317 1.00 97.25 90 THR A CA 1
ATOM 641 C C . THR A 1 90 ? -21.538 6.868 7.897 1.00 97.25 90 THR A C 1
ATOM 643 O O . THR A 1 90 ? -22.557 7.053 8.560 1.00 97.25 90 THR A O 1
ATOM 646 N N . GLN A 1 91 ? -21.338 7.512 6.747 1.00 93.56 91 GLN A N 1
ATOM 647 C CA . GLN A 1 91 ? -22.361 8.405 6.181 1.00 93.56 91 GLN A CA 1
ATOM 648 C C . GLN A 1 91 ? -23.658 7.681 5.774 1.00 93.56 91 GLN A C 1
ATOM 650 O O . GLN A 1 91 ? -24.682 8.331 5.585 1.00 93.56 91 GLN A O 1
ATOM 655 N N . LYS A 1 92 ? -23.616 6.354 5.596 1.00 93.69 92 LYS A N 1
ATOM 656 C CA . LYS A 1 92 ? -24.749 5.552 5.111 1.00 93.69 92 LYS A CA 1
ATOM 657 C C . LYS A 1 92 ? -25.537 4.910 6.247 1.00 93.69 92 LYS A C 1
ATOM 659 O O . LYS A 1 92 ? -26.762 4.875 6.208 1.00 93.69 92 LYS A O 1
ATOM 664 N N . GLU A 1 93 ? -24.830 4.359 7.225 1.00 95.25 93 GLU A N 1
ATOM 665 C CA . GLU A 1 93 ? -25.408 3.563 8.305 1.00 95.25 93 GLU A CA 1
ATOM 666 C C . GLU A 1 93 ? -24.476 3.476 9.521 1.00 95.25 93 GLU A C 1
ATOM 668 O O . GLU A 1 93 ? -23.270 3.734 9.430 1.00 95.25 93 GLU A O 1
ATOM 673 N N . THR A 1 94 ? -25.042 3.043 10.650 1.00 97.44 94 THR A N 1
ATOM 674 C CA . THR A 1 94 ? -24.292 2.590 11.825 1.00 97.44 94 THR A CA 1
ATOM 675 C C . THR A 1 94 ? -24.314 1.068 11.879 1.00 97.44 94 THR A C 1
ATOM 677 O O . THR A 1 94 ? -25.373 0.459 12.042 1.00 97.44 94 THR A O 1
ATOM 680 N N . VAL A 1 95 ? -23.139 0.449 11.801 1.00 97.12 95 VAL A N 1
ATOM 681 C CA . VAL A 1 95 ? -22.972 -1.004 11.916 1.00 97.12 95 VAL A CA 1
ATOM 682 C C . VAL A 1 95 ? -22.597 -1.351 13.352 1.00 97.12 95 VAL A C 1
ATOM 684 O O . VAL A 1 95 ? -21.695 -0.743 13.922 1.00 97.12 95 VAL A O 1
ATOM 687 N N . ARG A 1 96 ? -23.279 -2.332 13.952 1.00 97.62 96 ARG A N 1
ATOM 688 C CA . ARG A 1 96 ? -23.046 -2.752 15.342 1.00 97.62 96 ARG A CA 1
ATOM 689 C C . ARG A 1 96 ? -22.549 -4.190 15.415 1.00 97.62 96 ARG A C 1
ATOM 691 O O . ARG A 1 96 ? -23.026 -5.048 14.676 1.00 97.62 96 ARG A O 1
ATOM 698 N N . GLY A 1 97 ? -21.623 -4.452 16.332 1.00 96.06 97 GLY A N 1
ATOM 699 C CA . GLY A 1 97 ? -21.049 -5.777 16.561 1.00 96.06 97 GLY A CA 1
ATOM 700 C C . GLY A 1 97 ? -20.500 -5.949 17.977 1.00 96.06 97 GLY A C 1
ATOM 701 O O . GLY A 1 97 ? -20.444 -5.000 18.756 1.00 96.06 97 GLY A O 1
ATOM 702 N N . ARG A 1 98 ? -20.082 -7.175 18.322 1.00 96.81 98 ARG A N 1
ATOM 703 C CA . ARG A 1 98 ? -19.400 -7.456 19.603 1.00 96.81 98 ARG A CA 1
ATOM 704 C C . ARG A 1 98 ? -18.013 -6.807 19.663 1.00 96.81 98 ARG A C 1
ATOM 706 O O . ARG A 1 98 ? -17.587 -6.378 20.727 1.00 96.81 98 ARG A O 1
ATOM 713 N N . CYS A 1 99 ? -17.337 -6.731 18.521 1.00 97.75 99 CYS A N 1
ATOM 714 C CA . CYS A 1 99 ? -16.014 -6.145 18.356 1.00 97.75 99 CYS A CA 1
ATOM 715 C C . CYS A 1 99 ? -15.853 -5.561 16.946 1.00 97.75 99 CYS A C 1
ATOM 717 O O . CYS A 1 99 ? -16.642 -5.871 16.050 1.00 97.75 99 CYS A O 1
ATOM 719 N N . ALA A 1 100 ? -14.804 -4.767 16.740 1.00 98.25 100 ALA A N 1
ATOM 720 C CA . ALA A 1 100 ? -14.381 -4.281 15.429 1.00 98.25 100 ALA A CA 1
ATOM 721 C C . ALA A 1 100 ? -12.893 -4.561 15.199 1.00 98.25 100 ALA A C 1
ATOM 723 O O . ALA A 1 100 ? -12.113 -4.617 16.148 1.00 98.25 100 ALA A O 1
ATOM 724 N N . VAL A 1 101 ? -12.495 -4.707 13.935 1.00 98.62 101 VAL A N 1
ATOM 725 C CA . VAL A 1 101 ? -11.089 -4.789 13.527 1.00 98.62 101 VAL A CA 1
ATOM 726 C C . VAL A 1 101 ? -10.801 -3.636 12.573 1.00 98.62 101 VAL A C 1
ATOM 728 O O . VAL A 1 101 ? -11.380 -3.566 11.492 1.00 98.62 101 VAL A O 1
ATOM 731 N N . VAL A 1 102 ? -9.911 -2.731 12.968 1.00 98.62 102 VAL A N 1
ATOM 732 C CA . VAL A 1 102 ? -9.460 -1.613 12.136 1.00 98.62 102 VAL A CA 1
ATOM 733 C C . VAL A 1 102 ? -8.225 -2.055 11.359 1.00 98.62 102 VAL A C 1
ATOM 735 O O . VAL A 1 102 ? -7.202 -2.392 11.953 1.00 98.62 102 VAL A O 1
ATOM 738 N N . THR A 1 103 ? -8.323 -2.052 10.029 1.00 97.81 103 THR A N 1
ATOM 739 C CA . THR A 1 103 ? -7.239 -2.464 9.115 1.00 97.81 103 THR A CA 1
ATOM 740 C C . THR A 1 103 ? -6.718 -1.323 8.240 1.00 97.81 103 THR A C 1
ATOM 742 O O . THR A 1 103 ? -5.937 -1.558 7.318 1.00 97.81 103 THR A O 1
ATOM 745 N N . ALA A 1 104 ? -7.188 -0.095 8.479 1.00 97.12 104 ALA A N 1
ATOM 746 C CA . ALA A 1 104 ? -6.743 1.087 7.752 1.00 97.12 104 ALA A CA 1
ATOM 747 C C . ALA A 1 104 ? -5.294 1.450 8.136 1.00 97.12 104 ALA A C 1
ATOM 749 O O . ALA A 1 104 ? -4.907 1.235 9.291 1.00 97.12 104 ALA A O 1
ATOM 750 N N . PRO A 1 105 ? -4.506 2.055 7.223 1.00 95.94 105 PRO A N 1
ATOM 751 C CA . PRO A 1 105 ? -3.161 2.526 7.543 1.00 95.94 105 PRO A CA 1
ATOM 752 C C . PRO A 1 105 ? -3.164 3.443 8.776 1.00 95.94 105 PRO A C 1
ATOM 754 O O . PRO A 1 105 ? -4.118 4.209 8.949 1.00 95.94 105 PRO A O 1
ATOM 757 N N . PRO A 1 106 ? -2.118 3.436 9.625 1.00 96.62 106 PRO A N 1
ATOM 758 C CA . PRO A 1 106 ? -2.181 4.042 10.957 1.00 96.62 106 PRO A CA 1
ATOM 759 C C . PRO A 1 106 ? -2.679 5.491 10.984 1.00 96.62 106 PRO A C 1
ATOM 761 O O . PRO A 1 106 ? -3.549 5.830 11.780 1.00 96.62 106 PRO A O 1
ATOM 764 N N . ARG A 1 107 ? -2.209 6.345 10.070 1.00 96.50 107 ARG A N 1
ATOM 765 C CA . ARG A 1 107 ? -2.652 7.749 9.999 1.00 96.50 107 ARG A CA 1
ATOM 766 C C . ARG A 1 107 ? -4.095 7.915 9.533 1.00 96.50 107 ARG A C 1
ATOM 768 O O . ARG A 1 107 ? -4.755 8.865 9.938 1.00 96.50 107 ARG A O 1
ATOM 775 N N . VAL A 1 108 ? -4.576 7.013 8.681 1.00 97.44 108 VAL A N 1
ATOM 776 C CA . VAL A 1 108 ? -5.983 6.968 8.263 1.00 97.44 108 VAL A CA 1
ATOM 777 C C . VAL A 1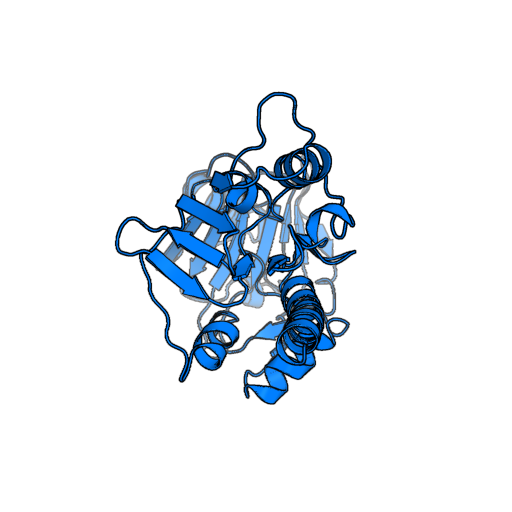 108 ? -6.839 6.528 9.448 1.00 97.44 108 VAL A C 1
ATOM 779 O O . VAL A 1 108 ? -7.816 7.195 9.771 1.00 97.44 108 VAL A O 1
ATOM 782 N N . ALA A 1 109 ? -6.415 5.484 10.166 1.00 98.12 109 ALA A N 1
ATOM 783 C CA . ALA A 1 109 ? -7.085 5.004 11.371 1.00 98.12 109 ALA A CA 1
ATOM 784 C C . ALA A 1 109 ? -7.120 6.050 12.500 1.00 98.12 109 ALA A C 1
ATOM 786 O O . ALA A 1 109 ? -8.122 6.140 13.203 1.00 98.12 109 ALA A O 1
ATOM 787 N N . ALA A 1 110 ? -6.069 6.861 12.662 1.00 97.69 110 ALA A N 1
ATOM 788 C CA . ALA A 1 110 ? -6.008 7.933 13.662 1.00 97.69 110 ALA A CA 1
ATOM 789 C C . ALA A 1 110 ? -6.967 9.102 13.387 1.00 97.69 110 ALA A C 1
ATOM 791 O O . ALA A 1 110 ? -7.247 9.882 14.296 1.00 97.69 110 ALA A O 1
ATOM 792 N N . ALA A 1 111 ? -7.437 9.245 12.143 1.00 97.06 111 ALA A N 1
ATOM 793 C CA . ALA A 1 111 ? -8.378 10.289 11.749 1.00 97.06 111 ALA A CA 1
ATOM 794 C C . ALA A 1 111 ? -9.845 9.921 12.027 1.00 97.06 111 ALA A C 1
ATOM 796 O O . ALA A 1 111 ? -10.710 10.785 11.906 1.00 97.06 111 ALA A O 1
ATOM 797 N N . ILE A 1 112 ? -10.119 8.661 12.374 1.00 98.44 112 ILE A N 1
ATOM 798 C CA . ILE A 1 112 ? -11.433 8.205 12.831 1.00 98.44 112 ILE A CA 1
ATOM 799 C C . ILE A 1 112 ? -11.668 8.759 14.241 1.00 98.44 112 ILE A C 1
ATOM 801 O O . ILE A 1 112 ? -10.746 8.813 15.058 1.00 98.44 112 ILE A O 1
ATOM 805 N N . GLU A 1 113 ? -12.892 9.178 14.538 1.00 98.62 113 GLU A N 1
ATOM 806 C CA . GLU A 1 113 ? -13.279 9.556 15.893 1.00 98.62 113 GLU A CA 1
ATOM 807 C C . GLU A 1 113 ? -13.481 8.302 16.757 1.00 98.62 113 GLU A C 1
ATOM 809 O O . GLU A 1 113 ? -14.123 7.346 16.330 1.00 98.62 113 GLU A O 1
ATOM 814 N N . TYR A 1 114 ? -12.952 8.288 17.980 1.00 98.75 114 TYR A N 1
ATOM 815 C CA . TYR A 1 114 ? -13.135 7.172 18.911 1.00 98.75 114 TYR A CA 1
ATOM 816 C C . TYR A 1 114 ? -13.783 7.671 20.192 1.00 98.75 114 TYR A C 1
ATOM 818 O O . TYR A 1 114 ? -13.337 8.671 20.754 1.00 98.75 114 TYR A O 1
ATOM 826 N N . GLU A 1 115 ? -14.774 6.934 20.685 1.00 98.31 115 GLU A N 1
ATOM 827 C CA . GLU A 1 115 ? -15.354 7.161 22.006 1.00 98.31 115 GLU A CA 1
ATOM 828 C C . GLU A 1 115 ? -15.432 5.846 22.785 1.00 98.31 115 GLU A C 1
ATOM 830 O O . GLU A 1 115 ? -16.110 4.925 22.335 1.00 98.31 115 GLU A O 1
ATOM 835 N N . PRO A 1 116 ? -14.753 5.728 23.938 1.00 97.94 116 PRO A N 1
ATOM 836 C CA . PRO A 1 116 ? -13.809 6.698 24.500 1.00 97.94 116 PRO A CA 1
ATOM 837 C C . PRO A 1 116 ? -12.602 6.969 23.585 1.00 97.94 116 PRO A C 1
ATOM 839 O O . PRO A 1 116 ? -12.272 6.152 22.722 1.00 97.94 116 PRO A O 1
ATOM 842 N N . GLU A 1 117 ? -11.938 8.113 23.779 1.00 98.25 117 GLU A N 1
ATOM 843 C CA . GLU A 1 117 ? -10.777 8.508 22.972 1.00 98.25 117 GLU A CA 1
ATOM 844 C C . GLU A 1 117 ? -9.643 7.473 23.037 1.00 98.25 117 GLU A C 1
ATOM 846 O O . GLU A 1 117 ? -9.371 6.876 24.084 1.00 98.25 117 GLU A O 1
ATOM 851 N N . LEU A 1 118 ? -8.904 7.313 21.931 1.00 98.44 118 LEU A N 1
ATOM 852 C CA . LEU A 1 118 ? -7.651 6.556 21.944 1.00 98.44 118 LEU A CA 1
ATOM 853 C C . LEU A 1 118 ? -6.674 7.159 22.959 1.00 98.44 118 LEU A C 1
ATOM 855 O O . LEU A 1 118 ? -6.528 8.378 23.065 1.00 98.44 118 LEU A O 1
ATOM 859 N N . SER A 1 119 ? -5.905 6.302 23.636 1.00 98.19 119 SER A N 1
ATOM 860 C CA . SER A 1 119 ? -4.827 6.788 24.499 1.00 98.19 119 SER A CA 1
ATOM 861 C C . SER A 1 119 ? -3.854 7.683 23.717 1.00 98.19 119 SER A C 1
ATOM 863 O O . SER A 1 119 ? -3.530 7.421 22.553 1.00 98.19 119 SER A O 1
ATOM 865 N N . ARG A 1 120 ? -3.310 8.714 24.381 1.00 97.62 120 ARG A N 1
ATOM 866 C CA . ARG A 1 120 ? -2.349 9.648 23.761 1.00 97.62 120 ARG A CA 1
ATOM 867 C C . ARG A 1 120 ? -1.169 8.927 23.103 1.00 97.62 120 ARG A C 1
ATOM 869 O O . ARG A 1 120 ? -0.743 9.316 22.021 1.00 97.62 120 ARG A O 1
ATOM 876 N N . LYS A 1 121 ? -0.666 7.857 23.733 1.00 97.50 121 LYS A N 1
ATOM 877 C CA . LYS A 1 121 ? 0.443 7.049 23.199 1.00 97.50 121 LYS A CA 1
ATOM 878 C C . LYS A 1 121 ? 0.058 6.339 21.902 1.00 97.50 121 LYS A C 1
ATOM 880 O O . LYS A 1 121 ? 0.844 6.351 20.960 1.00 97.50 121 LYS A O 1
ATOM 885 N N . LYS A 1 122 ? -1.151 5.772 21.835 1.00 98.06 122 LYS A N 1
ATOM 886 C CA . LYS A 1 122 ? -1.661 5.092 20.640 1.00 98.06 122 LYS A CA 1
ATOM 887 C C . LYS A 1 122 ? -1.881 6.058 19.485 1.00 98.06 122 LYS A C 1
ATOM 889 O O . LYS A 1 122 ? -1.372 5.808 18.397 1.00 98.06 122 LYS A O 1
ATOM 894 N N . LYS A 1 123 ? -2.536 7.192 19.740 1.00 97.62 123 LYS A N 1
ATOM 895 C CA . LYS A 1 123 ? -2.737 8.230 18.723 1.00 97.62 123 LYS A CA 1
ATOM 896 C C . LYS A 1 123 ? -1.404 8.764 18.183 1.00 97.62 123 LYS A C 1
ATOM 898 O O . LYS A 1 123 ? -1.189 8.749 16.976 1.00 97.62 123 LYS A O 1
ATOM 903 N N . ALA A 1 124 ? -0.463 9.111 19.066 1.00 96.62 124 ALA A N 1
ATOM 904 C CA . ALA A 1 124 ? 0.866 9.570 18.658 1.00 96.62 124 ALA A CA 1
ATOM 905 C C . ALA A 1 124 ? 1.654 8.495 17.886 1.00 96.62 124 ALA A C 1
ATOM 907 O O . ALA A 1 124 ? 2.373 8.810 16.935 1.00 96.62 124 ALA A O 1
ATOM 908 N N . ALA A 1 125 ? 1.528 7.217 18.265 1.00 96.69 125 ALA A N 1
ATOM 909 C CA . ALA A 1 125 ? 2.133 6.121 17.515 1.00 96.69 125 ALA A CA 1
ATOM 910 C C . ALA A 1 125 ? 1.571 6.042 16.094 1.00 96.69 125 ALA A C 1
ATOM 912 O O . ALA A 1 125 ? 2.339 6.016 15.140 1.00 96.69 125 ALA A O 1
ATOM 913 N N . MET A 1 126 ? 0.248 6.088 15.949 1.00 97.31 126 MET A N 1
ATOM 914 C CA . MET A 1 126 ? -0.410 6.035 14.648 1.00 97.31 126 MET A CA 1
ATOM 915 C C . MET A 1 126 ? -0.063 7.226 13.747 1.00 97.31 126 MET A C 1
ATOM 917 O O . MET A 1 126 ? 0.245 7.039 12.574 1.00 97.31 126 MET A O 1
ATOM 921 N N . GLU A 1 127 ? -0.071 8.444 14.290 1.00 96.94 127 GLU A N 1
ATOM 922 C CA . GLU A 1 127 ? 0.249 9.668 13.545 1.00 96.94 127 GLU A CA 1
ATOM 923 C C . GLU A 1 127 ? 1.715 9.698 13.076 1.00 96.94 127 GLU A C 1
ATOM 925 O O . GLU A 1 127 ? 2.013 10.157 11.968 1.00 96.94 127 GLU A O 1
ATOM 930 N N . SER A 1 128 ? 2.629 9.163 13.896 1.00 96.00 128 SER A N 1
ATOM 931 C CA . SER A 1 128 ? 4.068 9.157 13.603 1.00 96.00 128 SER A CA 1
ATOM 932 C C . SER A 1 128 ? 4.545 7.997 12.724 1.00 96.00 128 SER A C 1
ATOM 934 O O . SER A 1 128 ? 5.648 8.054 12.170 1.00 96.00 128 SER A O 1
ATOM 936 N N . THR A 1 129 ? 3.747 6.944 12.564 1.00 94.75 129 THR A N 1
ATOM 937 C CA . THR A 1 129 ? 4.088 5.809 11.700 1.00 94.75 129 THR A CA 1
ATOM 938 C C . THR A 1 129 ? 3.780 6.131 10.243 1.00 94.75 129 THR A C 1
ATOM 940 O O . THR A 1 129 ? 2.672 6.542 9.901 1.00 94.75 129 THR A O 1
ATOM 943 N N . MET A 1 130 ? 4.772 5.963 9.368 1.00 92.69 130 MET A N 1
ATOM 944 C CA . MET A 1 130 ? 4.585 6.181 7.935 1.00 92.69 130 MET A CA 1
ATOM 945 C C . MET A 1 130 ? 3.813 5.044 7.271 1.00 92.69 130 MET A C 1
ATOM 947 O O . MET A 1 130 ? 3.988 3.884 7.623 1.00 92.69 130 MET A O 1
ATOM 951 N N . THR A 1 131 ? 3.039 5.370 6.241 1.00 91.62 131 THR A N 1
ATOM 952 C CA . THR A 1 131 ? 2.556 4.378 5.278 1.00 91.62 131 THR A CA 1
ATOM 953 C C . THR A 1 131 ? 3.692 4.053 4.308 1.00 91.62 131 THR A C 1
ATOM 955 O O . THR A 1 131 ? 4.195 4.948 3.620 1.00 91.62 131 THR A O 1
ATOM 958 N N . TRP A 1 132 ? 4.131 2.793 4.257 1.00 88.31 132 TRP A N 1
ATOM 959 C CA . TRP A 1 132 ? 5.202 2.367 3.348 1.00 88.31 132 TRP A CA 1
ATOM 960 C C . TRP A 1 132 ? 4.825 2.656 1.890 1.00 88.31 132 TRP A C 1
ATOM 962 O O . TRP A 1 132 ? 3.745 2.283 1.453 1.00 88.31 132 TRP A O 1
ATOM 972 N N . MET A 1 133 ? 5.690 3.332 1.129 1.00 88.06 133 MET A N 1
ATOM 973 C CA . MET A 1 133 ? 5.389 3.776 -0.248 1.00 88.06 133 MET A CA 1
ATOM 974 C C . MET A 1 133 ? 4.134 4.669 -0.372 1.00 88.06 133 MET A C 1
ATOM 976 O O . MET A 1 133 ? 3.623 4.846 -1.474 1.00 88.06 133 MET A O 1
ATOM 980 N N . GLY A 1 134 ? 3.634 5.255 0.724 1.00 89.25 134 GLY A N 1
ATOM 981 C CA . GLY A 1 134 ? 2.389 6.032 0.717 1.00 89.25 134 GLY A CA 1
ATOM 982 C C . GLY A 1 134 ? 2.446 7.306 -0.131 1.00 89.25 134 GLY A C 1
ATOM 983 O O . GLY A 1 134 ? 1.421 7.750 -0.624 1.00 89.25 134 GLY A O 1
ATOM 984 N N . GLU A 1 135 ? 3.639 7.861 -0.355 1.00 89.00 135 GLU A N 1
ATOM 985 C CA . GLU A 1 135 ? 3.865 9.030 -1.224 1.00 89.00 135 GLU A CA 1
ATOM 986 C C . GLU A 1 135 ? 4.330 8.647 -2.637 1.00 89.00 135 GLU A C 1
ATOM 988 O O . GLU A 1 135 ? 4.617 9.520 -3.453 1.00 89.00 135 GLU A O 1
ATOM 993 N N . ALA A 1 136 ? 4.429 7.350 -2.939 1.00 91.25 136 ALA A N 1
ATOM 994 C CA . ALA A 1 136 ? 4.924 6.895 -4.228 1.00 91.25 136 ALA A CA 1
ATOM 995 C C . ALA A 1 136 ? 3.873 7.093 -5.327 1.00 91.25 136 ALA A C 1
ATOM 997 O O . ALA A 1 136 ? 2.675 6.857 -5.133 1.00 91.25 136 ALA A O 1
ATOM 998 N N . THR A 1 137 ? 4.348 7.432 -6.520 1.00 93.00 137 THR A N 1
ATOM 999 C CA . THR A 1 137 ? 3.586 7.271 -7.757 1.00 93.00 137 THR A CA 1
ATOM 1000 C C . THR A 1 137 ? 4.154 6.092 -8.527 1.00 93.00 137 THR A C 1
ATOM 1002 O O . THR A 1 137 ? 5.354 6.037 -8.789 1.00 93.00 137 THR A O 1
ATOM 1005 N N . LYS A 1 138 ? 3.293 5.141 -8.890 1.00 93.81 138 LYS A N 1
ATOM 1006 C CA . LYS A 1 138 ? 3.637 4.062 -9.817 1.00 93.81 138 LYS A CA 1
ATOM 1007 C C . LYS A 1 138 ? 3.217 4.466 -11.222 1.00 93.81 138 LYS A C 1
ATOM 1009 O O . LYS A 1 138 ? 2.091 4.925 -11.405 1.00 93.81 138 LYS A O 1
ATOM 1014 N N . ILE A 1 139 ? 4.092 4.251 -12.194 1.00 94.75 139 ILE A N 1
ATOM 1015 C CA . ILE A 1 139 ? 3.782 4.359 -13.619 1.00 94.75 139 ILE A CA 1
ATOM 1016 C C . ILE A 1 139 ? 3.958 2.991 -14.278 1.00 94.75 139 ILE A C 1
ATOM 1018 O O . ILE A 1 139 ? 4.865 2.247 -13.912 1.00 94.75 139 ILE A O 1
ATOM 1022 N N . GLY A 1 140 ? 3.074 2.649 -15.208 1.00 95.31 140 GLY A N 1
ATOM 1023 C CA . GLY A 1 140 ? 3.209 1.515 -16.115 1.00 95.31 140 GLY A CA 1
ATOM 1024 C C . GLY A 1 140 ? 3.185 2.020 -17.551 1.00 95.31 140 GLY A C 1
ATOM 1025 O O . GLY A 1 140 ? 2.266 2.750 -17.921 1.00 95.31 140 GLY A O 1
ATOM 1026 N N . LEU A 1 141 ? 4.191 1.644 -18.334 1.00 96.81 141 LEU A N 1
ATOM 1027 C CA . LEU A 1 141 ? 4.357 2.017 -19.734 1.00 96.81 141 LEU A CA 1
ATOM 1028 C C . LEU A 1 141 ? 4.342 0.744 -20.575 1.00 96.81 141 LEU A C 1
ATOM 1030 O O . LEU A 1 141 ? 5.234 -0.097 -20.447 1.00 96.81 141 LEU A O 1
ATOM 1034 N N . LYS A 1 142 ? 3.319 0.596 -21.415 1.00 97.12 142 LYS A N 1
ATOM 1035 C CA . LYS A 1 142 ? 3.212 -0.501 -22.380 1.00 97.12 142 LYS A CA 1
ATOM 1036 C C . LYS A 1 142 ? 3.889 -0.088 -23.676 1.00 97.12 142 LYS A C 1
ATOM 1038 O O . LYS A 1 142 ? 3.621 0.998 -24.179 1.00 97.12 142 LYS A O 1
ATOM 1043 N N . PHE A 1 143 ? 4.712 -0.962 -24.229 1.00 97.06 143 PHE A N 1
ATOM 1044 C CA . PHE A 1 143 ? 5.446 -0.755 -25.469 1.00 97.06 143 PHE A CA 1
ATOM 1045 C C . PHE A 1 143 ? 4.990 -1.743 -26.549 1.00 97.06 143 PHE A C 1
ATOM 1047 O O . PHE A 1 143 ? 4.476 -2.812 -26.223 1.00 97.06 143 PHE A O 1
ATOM 1054 N N . PRO A 1 144 ? 5.229 -1.439 -27.839 1.00 95.75 144 PRO A N 1
ATOM 1055 C CA . PRO A 1 144 ? 4.906 -2.360 -28.931 1.00 95.75 144 PRO A CA 1
ATOM 1056 C C . PRO A 1 144 ? 5.686 -3.681 -28.881 1.00 95.75 144 PRO A C 1
ATOM 1058 O O . PRO A 1 144 ? 5.259 -4.672 -29.465 1.00 95.75 144 PRO A O 1
ATOM 1061 N N . LYS A 1 145 ? 6.867 -3.669 -28.252 1.00 94.06 145 LYS A N 1
ATOM 1062 C CA . LYS A 1 145 ? 7.788 -4.803 -28.149 1.00 94.06 145 LYS A CA 1
ATOM 1063 C C . LYS A 1 145 ? 8.696 -4.654 -26.922 1.00 94.06 145 LYS A C 1
ATOM 1065 O O . LYS A 1 145 ? 8.927 -3.516 -26.493 1.00 94.06 145 LYS A O 1
ATOM 1070 N N . PRO A 1 146 ? 9.276 -5.744 -26.389 1.00 94.56 146 PRO A N 1
ATOM 1071 C CA . PRO A 1 146 ? 10.114 -5.695 -25.196 1.00 94.56 146 PRO A CA 1
ATOM 1072 C C . PRO A 1 146 ? 11.548 -5.300 -25.577 1.00 94.56 146 PRO A C 1
ATOM 1074 O O . PRO A 1 146 ? 12.486 -6.088 -25.462 1.00 94.56 146 PRO A O 1
ATOM 1077 N N . PHE A 1 147 ? 11.725 -4.068 -26.061 1.00 95.44 147 PHE A N 1
ATOM 1078 C CA . PHE A 1 147 ? 12.981 -3.570 -26.644 1.00 95.44 147 PHE A CA 1
ATOM 1079 C C . PHE A 1 147 ?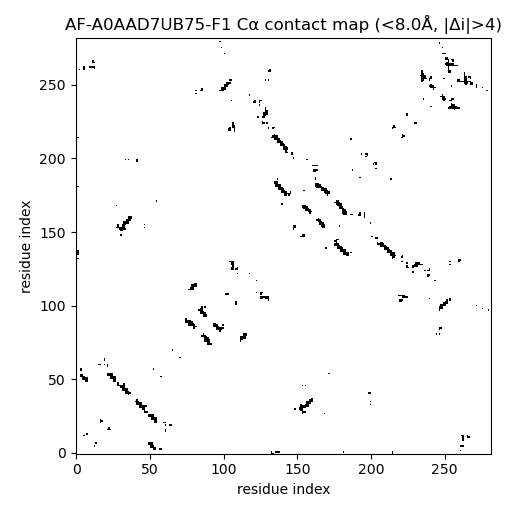 14.197 -3.695 -25.705 1.00 95.44 147 PHE A C 1
ATOM 1081 O O . PHE A 1 147 ? 15.332 -3.773 -26.171 1.00 95.44 147 PHE A O 1
ATOM 1088 N N . TRP A 1 148 ? 13.982 -3.711 -24.385 1.00 95.38 148 TRP A N 1
ATOM 1089 C CA . TRP A 1 148 ? 15.043 -3.905 -23.395 1.00 95.38 148 TRP A CA 1
ATOM 1090 C C . TRP A 1 148 ? 15.606 -5.329 -23.442 1.00 95.38 148 TRP A C 1
ATOM 1092 O O . TRP A 1 148 ? 16.823 -5.498 -23.383 1.00 95.38 148 TRP A O 1
ATOM 1102 N N . LYS A 1 149 ? 14.750 -6.340 -23.645 1.00 93.75 149 LYS A N 1
ATOM 1103 C CA . LYS A 1 149 ? 15.167 -7.747 -23.761 1.00 93.75 149 LYS A CA 1
ATOM 1104 C C . LYS A 1 149 ? 16.012 -7.977 -25.009 1.00 93.75 149 LYS A C 1
ATOM 1106 O O . LYS A 1 149 ? 17.026 -8.660 -24.939 1.00 93.75 149 LYS A O 1
ATOM 1111 N N . GLU A 1 150 ? 15.653 -7.342 -26.128 1.00 92.69 150 GLU A N 1
ATOM 1112 C CA . GLU A 1 150 ? 16.425 -7.394 -27.385 1.00 92.69 150 GLU A CA 1
ATOM 1113 C C . GLU A 1 150 ? 17.864 -6.869 -27.217 1.00 92.69 150 GLU A C 1
ATOM 1115 O O . GLU A 1 150 ? 18.762 -7.263 -27.957 1.00 92.69 150 GLU A O 1
ATOM 1120 N N . LYS A 1 151 ? 18.087 -6.004 -26.221 1.00 92.62 151 LYS A N 1
ATOM 1121 C CA . LYS A 1 151 ? 19.390 -5.425 -25.867 1.00 92.62 151 LYS A CA 1
ATOM 1122 C C . LYS A 1 151 ? 20.102 -6.171 -24.730 1.00 92.62 151 LYS A C 1
ATOM 1124 O O . LYS A 1 151 ? 21.141 -5.715 -24.265 1.00 92.62 151 LYS A O 1
ATOM 1129 N N . GLY A 1 152 ? 19.558 -7.299 -24.271 1.00 93.50 152 GLY A N 1
ATOM 1130 C CA . GLY A 1 152 ? 20.118 -8.080 -23.164 1.00 93.50 152 GLY A CA 1
ATOM 1131 C C . GLY A 1 152 ? 19.870 -7.482 -21.775 1.00 93.50 152 GLY A C 1
ATOM 1132 O O . GLY A 1 152 ? 20.494 -7.918 -20.807 1.00 93.50 152 GLY A O 1
ATOM 1133 N N . PHE A 1 153 ? 18.969 -6.503 -21.650 1.00 95.25 153 PHE A N 1
ATOM 1134 C CA . PHE A 1 153 ? 18.562 -5.955 -20.360 1.00 95.25 153 PHE A CA 1
ATOM 1135 C C . PHE A 1 153 ? 17.370 -6.713 -19.778 1.00 95.25 153 PHE A C 1
ATOM 1137 O O . PHE A 1 153 ? 16.437 -7.100 -20.481 1.00 95.25 153 PHE A O 1
ATOM 1144 N N . SER A 1 154 ? 17.359 -6.815 -18.454 1.00 93.19 154 SER A N 1
ATOM 1145 C CA . SER A 1 154 ? 16.264 -7.403 -17.675 1.00 93.19 154 SER A CA 1
ATOM 1146 C C . SER A 1 154 ? 15.020 -6.526 -17.575 1.00 93.19 154 SER A C 1
ATOM 1148 O O . SER A 1 154 ? 13.974 -6.995 -17.143 1.00 93.19 154 SER A O 1
ATOM 1150 N N . GLY A 1 155 ? 15.127 -5.246 -17.942 1.00 93.56 155 GLY A N 1
ATOM 1151 C CA . GLY A 1 155 ? 14.114 -4.227 -17.659 1.00 93.56 155 GLY A CA 1
ATOM 1152 C C . GLY A 1 155 ? 14.233 -3.633 -16.252 1.00 93.56 155 GLY A C 1
ATOM 1153 O O . GLY A 1 155 ? 13.597 -2.619 -15.972 1.00 93.56 155 GLY A O 1
ATOM 1154 N N . ASN A 1 156 ? 15.081 -4.202 -15.386 1.00 93.69 156 ASN A N 1
ATOM 1155 C CA . ASN A 1 156 ? 15.386 -3.606 -14.092 1.00 93.69 156 ASN A CA 1
ATOM 1156 C C . ASN A 1 156 ? 16.351 -2.432 -14.257 1.00 93.69 156 ASN A C 1
ATOM 1158 O O . ASN A 1 156 ? 17.408 -2.569 -14.875 1.00 93.69 156 ASN A O 1
ATOM 1162 N N . ALA A 1 157 ? 16.013 -1.298 -13.653 1.00 94.06 157 ALA A N 1
ATOM 1163 C CA . ALA A 1 157 ? 16.925 -0.173 -13.528 1.00 94.06 157 ALA A CA 1
ATOM 1164 C C . ALA A 1 157 ? 16.786 0.501 -12.163 1.00 94.06 157 ALA A C 1
ATOM 1166 O O . ALA A 1 157 ? 15.686 0.614 -11.620 1.00 94.06 157 ALA A O 1
ATOM 1167 N N . TYR A 1 158 ? 17.905 0.976 -11.631 1.00 93.69 158 TYR A N 1
ATOM 1168 C CA . TYR A 1 158 ? 17.970 1.773 -10.411 1.00 93.69 158 TYR A CA 1
ATOM 1169 C C . TYR A 1 158 ? 18.619 3.099 -10.756 1.00 93.69 158 TYR A C 1
ATOM 1171 O O . TYR A 1 158 ? 19.712 3.115 -11.321 1.00 93.69 158 TYR A O 1
ATOM 1179 N N . SER A 1 159 ? 17.948 4.198 -10.432 1.00 93.31 159 SER A N 1
ATOM 1180 C CA . SER A 1 159 ? 18.425 5.522 -10.805 1.00 93.31 159 SER A CA 1
ATOM 1181 C C . SER A 1 159 ? 18.316 6.504 -9.650 1.00 93.31 159 SER A C 1
ATOM 1183 O O . SER A 1 159 ? 17.345 6.503 -8.891 1.00 93.31 159 SER A O 1
ATOM 1185 N N . ASN A 1 160 ? 19.330 7.355 -9.516 1.00 92.19 160 ASN A N 1
ATOM 1186 C CA . ASN A 1 160 ? 19.271 8.558 -8.686 1.00 92.1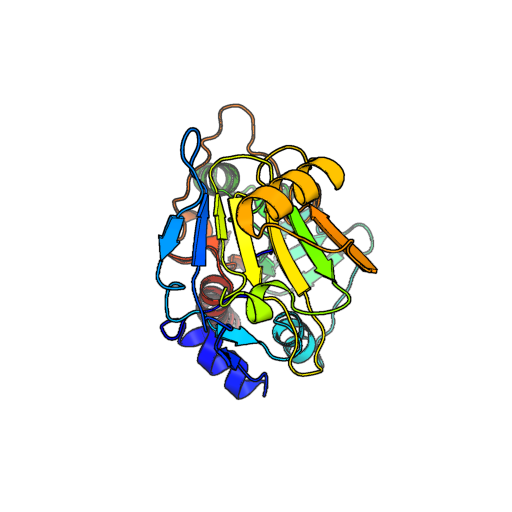9 160 ASN A CA 1
ATOM 1187 C C . ASN A 1 160 ? 19.190 9.841 -9.539 1.00 92.19 160 ASN A C 1
ATOM 1189 O O . ASN A 1 160 ? 19.377 10.939 -9.014 1.00 92.19 160 ASN A O 1
ATOM 1193 N N . GLN A 1 161 ? 18.903 9.702 -10.839 1.00 90.44 161 GLN A N 1
ATOM 1194 C CA . GLN A 1 161 ? 18.813 10.791 -11.804 1.00 90.44 161 GLN A CA 1
ATOM 1195 C C . GLN A 1 161 ? 17.483 10.748 -12.569 1.00 90.44 161 GLN A C 1
ATOM 1197 O O . GLN A 1 161 ? 17.233 9.872 -13.392 1.00 90.44 161 GLN A O 1
ATOM 1202 N N . GLY A 1 162 ? 16.662 11.781 -12.404 1.00 90.75 162 GLY A N 1
ATOM 1203 C CA . GLY A 1 162 ? 15.352 11.861 -13.054 1.00 90.75 162 GLY A CA 1
ATOM 1204 C C . GLY A 1 162 ? 14.232 11.214 -12.230 1.00 90.75 162 GLY A C 1
ATOM 1205 O O . GLY A 1 162 ? 14.441 10.879 -11.063 1.00 90.75 162 GLY A O 1
ATOM 1206 N N . PRO A 1 163 ? 13.024 11.099 -12.806 1.00 93.81 163 PRO A N 1
ATOM 1207 C CA . PRO A 1 163 ? 11.814 10.811 -12.037 1.00 93.81 163 PRO A CA 1
ATOM 1208 C C . PRO A 1 163 ? 11.734 9.387 -11.475 1.00 93.81 163 PRO A C 1
ATOM 1210 O O . PRO A 1 163 ? 11.284 9.188 -10.344 1.00 93.81 163 PRO A O 1
ATOM 1213 N N . LEU A 1 164 ? 12.128 8.382 -12.258 1.00 95.12 164 LEU A N 1
ATOM 1214 C CA . LEU A 1 164 ? 12.021 6.974 -11.887 1.00 95.12 164 LEU A CA 1
ATOM 1215 C C . LEU A 1 164 ? 13.223 6.562 -11.050 1.00 95.12 164 LEU A C 1
ATOM 1217 O O . LEU A 1 164 ? 14.337 6.469 -11.544 1.00 95.12 164 LEU A O 1
ATOM 1221 N N . THR A 1 165 ? 12.991 6.257 -9.782 1.00 93.38 165 THR A N 1
ATOM 1222 C CA . THR A 1 165 ? 14.048 5.746 -8.892 1.00 93.38 165 THR A CA 1
ATOM 1223 C C . THR A 1 165 ? 14.307 4.254 -9.091 1.00 93.38 165 THR A C 1
ATOM 1225 O O . THR A 1 165 ? 15.410 3.758 -8.860 1.00 93.38 165 THR A O 1
ATOM 1228 N N . GLN A 1 166 ? 13.270 3.530 -9.511 1.00 92.50 166 GLN A N 1
ATOM 1229 C CA . GLN A 1 166 ? 13.290 2.100 -9.786 1.00 92.50 166 GLN A CA 1
ATOM 1230 C C . GLN A 1 166 ? 12.410 1.828 -10.998 1.00 92.50 166 GLN A C 1
ATOM 1232 O O . GLN A 1 166 ? 11.309 2.377 -11.082 1.00 92.50 166 GLN A O 1
ATOM 1237 N N . VAL A 1 167 ? 12.886 0.967 -11.892 1.00 94.44 167 VAL A N 1
ATOM 1238 C CA . VAL A 1 167 ? 12.169 0.439 -13.057 1.00 94.44 167 VAL A CA 1
ATOM 1239 C C . VAL A 1 167 ? 12.297 -1.076 -13.042 1.00 94.44 167 VAL A C 1
ATOM 1241 O O . VAL A 1 167 ? 13.319 -1.593 -12.593 1.00 94.44 167 VAL A O 1
ATOM 1244 N N . TRP A 1 168 ? 11.270 -1.784 -13.494 1.00 92.88 168 TRP A N 1
ATOM 1245 C CA . TRP A 1 168 ? 11.290 -3.233 -13.649 1.00 92.88 168 TRP A CA 1
ATOM 1246 C C . TRP A 1 168 ? 10.391 -3.688 -14.791 1.00 92.88 168 TRP A C 1
ATOM 1248 O O . TRP A 1 168 ? 9.443 -3.002 -15.187 1.00 92.88 168 TRP A O 1
ATOM 1258 N N . ASP A 1 169 ? 10.667 -4.897 -15.273 1.00 92.38 169 ASP A N 1
ATOM 1259 C CA . ASP A 1 169 ? 9.800 -5.595 -16.212 1.00 92.38 169 ASP A CA 1
ATOM 1260 C C . ASP A 1 169 ? 8.487 -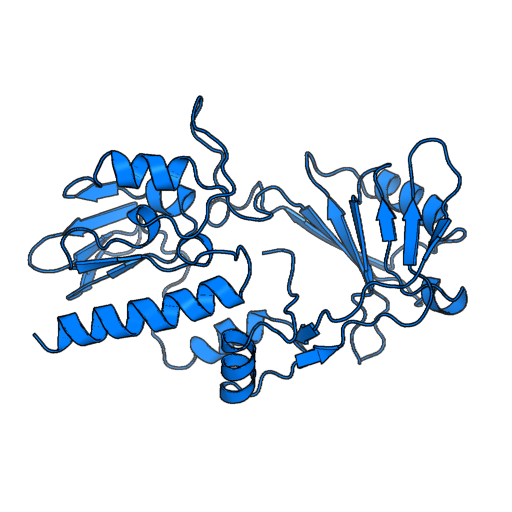6.013 -15.527 1.00 92.38 169 ASP A C 1
ATOM 1262 O O . ASP A 1 169 ? 8.470 -6.768 -14.553 1.00 92.38 169 ASP A O 1
ATOM 1266 N N . ASN A 1 170 ? 7.365 -5.518 -16.038 1.00 90.69 170 ASN A N 1
ATOM 1267 C CA . ASN A 1 170 ? 6.014 -5.851 -15.596 1.00 90.69 170 ASN A CA 1
ATOM 1268 C C . ASN A 1 170 ? 5.192 -6.499 -16.730 1.00 90.69 170 ASN A C 1
ATOM 1270 O O . ASN A 1 170 ? 3.965 -6.447 -16.700 1.00 90.69 170 ASN A O 1
ATOM 1274 N N . SER A 1 171 ? 5.866 -7.094 -17.716 1.00 89.50 171 SER A N 1
ATOM 1275 C CA . SER A 1 171 ? 5.276 -7.868 -18.816 1.00 89.50 171 SER A CA 1
ATOM 1276 C C . SER A 1 171 ? 4.505 -9.070 -18.284 1.00 89.50 171 SER A C 1
ATOM 1278 O O . SER A 1 171 ? 5.005 -9.766 -17.397 1.00 89.50 171 SER A O 1
ATOM 1280 N N . ASP A 1 172 ? 3.309 -9.335 -18.791 1.00 80.94 172 ASP A N 1
ATOM 1281 C CA . ASP A 1 172 ? 2.575 -10.553 -18.446 1.00 80.94 172 ASP A CA 1
ATOM 1282 C C . ASP A 1 172 ? 3.073 -11.764 -19.251 1.00 80.94 172 ASP A C 1
ATOM 1284 O O . ASP A 1 172 ? 4.000 -11.672 -20.060 1.00 80.94 172 ASP A O 1
ATOM 1288 N N . ASP A 1 173 ? 2.478 -12.922 -18.980 1.00 72.19 173 ASP A N 1
ATOM 1289 C CA . ASP A 1 173 ? 2.806 -14.167 -19.672 1.00 72.19 173 ASP A CA 1
ATOM 1290 C C . ASP A 1 173 ? 2.071 -14.270 -21.034 1.00 72.19 173 ASP A C 1
ATOM 1292 O O . ASP A 1 173 ? 2.332 -15.190 -21.809 1.00 72.19 173 ASP A O 1
ATOM 1296 N N . GLU A 1 174 ? 1.190 -13.309 -21.354 1.00 73.88 174 GLU A N 1
ATOM 1297 C CA . GLU A 1 174 ? 0.428 -13.208 -22.611 1.00 73.88 174 GLU A CA 1
ATOM 1298 C C . GLU A 1 174 ? 1.189 -12.428 -23.702 1.00 73.88 174 GLU A C 1
ATOM 1300 O O . GLU A 1 174 ? 0.760 -12.378 -24.857 1.00 73.88 174 GLU A O 1
ATOM 1305 N N . GLY A 1 175 ? 2.364 -11.885 -23.368 1.00 76.62 175 GLY A N 1
ATOM 1306 C CA . GLY A 1 175 ? 3.283 -11.240 -24.308 1.00 76.62 175 GLY A CA 1
ATOM 1307 C C . GLY A 1 175 ? 3.229 -9.714 -24.294 1.00 76.62 175 GLY A C 1
ATOM 1308 O O . GLY A 1 175 ? 3.867 -9.075 -25.136 1.00 76.62 175 GLY A O 1
ATOM 1309 N N . GLU A 1 176 ? 2.514 -9.112 -23.343 1.00 87.38 176 GLU A N 1
ATOM 1310 C CA . GLU A 1 176 ? 2.504 -7.665 -23.169 1.00 87.38 176 GLU A CA 1
ATOM 1311 C C . GLU A 1 176 ? 3.882 -7.159 -22.755 1.00 87.38 176 GLU A C 1
ATOM 1313 O O . GLU A 1 176 ? 4.506 -7.699 -21.852 1.00 87.38 176 GLU A O 1
ATOM 1318 N N . SER A 1 177 ? 4.368 -6.092 -23.388 1.00 94.44 177 SER A N 1
ATOM 1319 C CA . SER A 1 177 ? 5.688 -5.527 -23.090 1.00 94.44 177 SER A CA 1
ATOM 1320 C C . SER A 1 177 ? 5.539 -4.301 -22.207 1.00 94.44 177 SER A C 1
ATOM 1322 O O . SER A 1 177 ? 5.329 -3.200 -22.711 1.00 94.44 177 SER A O 1
ATOM 1324 N N . VAL A 1 178 ? 5.656 -4.467 -20.889 1.00 95.06 178 VAL A N 1
ATOM 1325 C CA . VAL A 1 178 ? 5.410 -3.376 -19.933 1.00 95.06 178 VAL A CA 1
ATOM 1326 C C . VAL A 1 178 ? 6.630 -3.125 -19.056 1.00 95.06 178 VAL A C 1
ATOM 1328 O O . VAL A 1 178 ? 7.112 -4.039 -18.395 1.00 95.06 178 VAL A O 1
ATOM 1331 N N . LEU A 1 179 ? 7.078 -1.870 -18.977 1.00 95.69 179 LEU A N 1
ATOM 1332 C CA . LEU A 1 179 ? 7.944 -1.411 -17.888 1.00 95.69 179 LEU A CA 1
ATOM 1333 C C . LEU A 1 179 ? 7.093 -0.707 -16.841 1.00 95.69 179 LEU A C 1
ATOM 1335 O O . LEU A 1 179 ? 6.236 0.113 -17.171 1.00 95.69 179 LEU A O 1
ATOM 1339 N N . ALA A 1 180 ? 7.343 -0.998 -15.572 1.00 94.50 180 ALA A N 1
ATOM 1340 C CA . ALA A 1 180 ? 6.772 -0.239 -14.474 1.00 94.50 180 ALA A CA 1
ATOM 1341 C C . ALA A 1 180 ? 7.875 0.446 -13.675 1.00 94.50 180 ALA A C 1
ATOM 1343 O O . ALA A 1 180 ? 8.987 -0.065 -13.585 1.00 94.50 180 ALA A O 1
ATOM 1344 N N . GLY A 1 181 ? 7.565 1.604 -13.096 1.00 94.12 181 GLY A N 1
ATOM 1345 C CA . GLY A 1 181 ? 8.521 2.361 -12.303 1.00 94.12 181 GLY A CA 1
ATOM 1346 C C . GLY A 1 181 ? 7.894 3.117 -11.139 1.00 94.12 181 GLY A C 1
ATOM 1347 O O . GLY A 1 181 ? 6.678 3.329 -11.097 1.00 94.12 181 GLY A O 1
ATOM 1348 N N . PHE A 1 182 ? 8.738 3.518 -10.188 1.00 93.75 182 PHE A N 1
ATOM 1349 C CA . PHE A 1 182 ? 8.349 4.319 -9.026 1.00 93.75 182 PHE A CA 1
ATOM 1350 C C . PHE A 1 182 ? 8.987 5.704 -9.037 1.00 93.75 182 PHE A C 1
ATOM 1352 O O . PHE A 1 182 ? 10.208 5.842 -9.139 1.00 93.75 182 PHE A O 1
ATOM 1359 N N . MET A 1 183 ? 8.144 6.708 -8.814 1.00 92.62 183 MET A N 1
ATOM 1360 C CA . MET A 1 183 ? 8.520 8.092 -8.542 1.00 92.62 183 MET A CA 1
ATOM 1361 C C . MET A 1 183 ? 8.202 8.428 -7.086 1.00 92.62 183 MET A C 1
ATOM 1363 O O . MET A 1 183 ? 7.176 7.993 -6.551 1.00 92.62 183 MET A O 1
ATOM 1367 N N . PHE A 1 184 ? 9.053 9.239 -6.463 1.00 88.25 184 PHE A N 1
ATOM 1368 C CA . PHE A 1 184 ? 8.827 9.788 -5.129 1.00 88.25 184 PHE A CA 1
ATOM 1369 C C . PHE A 1 184 ? 8.889 11.311 -5.204 1.00 88.25 184 PHE A C 1
ATOM 1371 O O . PHE A 1 184 ? 9.863 11.861 -5.707 1.00 88.25 184 PHE A O 1
ATOM 1378 N N . GLY A 1 185 ? 7.855 11.982 -4.697 1.00 79.50 185 GLY A N 1
ATOM 1379 C CA . GLY A 1 185 ? 7.677 13.427 -4.859 1.00 79.50 185 GLY A CA 1
ATOM 1380 C C . GLY A 1 185 ? 6.539 13.770 -5.829 1.00 79.50 185 GLY A C 1
ATOM 1381 O O . GLY A 1 185 ? 5.723 12.897 -6.146 1.00 79.50 185 GLY A O 1
ATOM 1382 N N . PRO A 1 186 ? 6.429 15.043 -6.255 1.00 74.62 186 PRO A N 1
ATOM 1383 C CA . PRO A 1 186 ? 5.453 15.453 -7.259 1.00 74.62 186 PRO A CA 1
ATOM 1384 C C . PRO A 1 186 ? 5.601 14.604 -8.530 1.00 74.62 186 PRO A C 1
ATOM 1386 O O . PRO A 1 186 ? 6.730 14.349 -8.946 1.00 74.62 186 PRO A O 1
ATOM 1389 N N . PRO A 1 187 ? 4.498 14.129 -9.132 1.00 70.38 187 PRO A N 1
ATOM 1390 C CA . PRO A 1 187 ? 4.587 13.372 -10.371 1.00 70.38 187 PRO A CA 1
ATOM 1391 C C . PRO A 1 187 ? 5.139 14.272 -11.483 1.00 70.38 187 PRO A C 1
ATOM 1393 O O . PRO A 1 187 ? 4.580 15.335 -11.748 1.00 70.38 187 PRO A O 1
ATOM 1396 N N . GLU A 1 188 ? 6.212 13.823 -12.126 1.00 82.50 188 GLU A N 1
ATOM 1397 C CA . GLU A 1 188 ? 6.780 14.460 -13.318 1.00 82.50 188 GLU A CA 1
ATOM 1398 C C . GLU A 1 188 ? 5.985 14.054 -14.574 1.00 82.50 188 GLU A C 1
ATOM 1400 O O . GLU A 1 188 ? 5.201 13.089 -14.571 1.00 82.50 188 GLU A O 1
ATOM 1405 N N . ASP A 1 189 ? 6.147 14.799 -15.665 1.00 88.81 189 ASP A N 1
ATOM 1406 C CA . ASP A 1 189 ? 5.476 14.503 -16.934 1.00 88.81 189 ASP A CA 1
ATOM 1407 C C . ASP A 1 189 ? 6.045 13.252 -17.641 1.00 88.81 189 ASP A C 1
ATOM 1409 O O . ASP A 1 189 ? 7.026 12.638 -17.213 1.00 88.81 189 ASP A O 1
ATOM 1413 N N . ASP A 1 190 ? 5.346 12.784 -18.680 1.00 91.69 190 ASP A N 1
ATOM 1414 C CA . ASP A 1 190 ? 5.774 11.610 -19.454 1.00 91.69 190 ASP A CA 1
ATOM 1415 C C . ASP A 1 190 ? 7.049 11.891 -20.269 1.00 91.69 190 ASP A C 1
ATOM 1417 O O . ASP A 1 190 ? 7.817 10.968 -20.538 1.00 91.69 190 ASP A O 1
ATOM 1421 N N . GLU A 1 191 ? 7.324 13.149 -20.622 1.00 93.75 191 GLU A N 1
ATOM 1422 C CA . GLU A 1 191 ? 8.515 13.525 -21.386 1.00 93.75 191 GLU A CA 1
ATOM 1423 C C . GLU A 1 191 ? 9.787 13.311 -20.557 1.00 93.75 191 GLU A C 1
ATOM 1425 O O . GLU A 1 191 ? 10.720 12.648 -21.018 1.00 93.75 191 GLU A O 1
ATOM 1430 N N . ALA A 1 192 ? 9.803 13.765 -19.302 1.00 95.06 192 ALA A N 1
ATOM 1431 C CA . ALA A 1 192 ? 10.905 13.547 -18.369 1.00 95.06 192 ALA A CA 1
ATOM 1432 C C . ALA A 1 192 ? 11.165 12.051 -18.123 1.00 95.06 192 ALA A C 1
ATOM 1434 O O . ALA A 1 192 ? 12.321 11.612 -18.070 1.00 95.06 192 ALA A O 1
ATOM 1435 N N . VAL A 1 193 ? 10.096 11.252 -18.022 1.00 96.25 193 VAL A N 1
ATOM 1436 C CA . VAL A 1 193 ? 10.190 9.789 -17.918 1.00 96.25 193 VAL A CA 1
ATOM 1437 C C . VAL A 1 193 ? 10.840 9.197 -19.169 1.00 96.25 193 VAL A C 1
ATOM 1439 O O . VAL A 1 193 ? 11.779 8.409 -19.056 1.00 96.25 193 VAL A O 1
ATOM 1442 N N . MET A 1 194 ? 10.400 9.591 -20.364 1.00 97.06 194 MET A N 1
ATOM 1443 C CA . MET A 1 194 ? 10.950 9.070 -21.618 1.00 97.06 194 MET A CA 1
ATOM 1444 C C . MET A 1 194 ? 12.399 9.508 -21.856 1.00 97.06 194 MET A C 1
ATOM 1446 O O . MET A 1 194 ? 13.202 8.706 -22.334 1.00 97.06 194 MET A O 1
ATOM 1450 N N . VAL A 1 195 ? 12.774 10.733 -21.477 1.00 95.94 195 VAL A N 1
ATOM 1451 C CA . VAL A 1 195 ? 14.172 11.200 -21.493 1.00 95.94 195 VAL A CA 1
ATOM 1452 C C . VAL A 1 195 ? 15.048 10.311 -20.613 1.00 95.94 195 VAL A C 1
ATOM 1454 O O . VAL A 1 195 ? 16.122 9.882 -21.038 1.00 95.94 195 VAL A O 1
ATOM 1457 N N . GLN A 1 196 ? 14.589 9.989 -19.403 1.00 96.31 196 GLN A N 1
ATOM 1458 C CA . GLN A 1 196 ? 15.305 9.076 -18.521 1.00 96.31 196 GLN A CA 1
ATOM 1459 C C . GLN A 1 196 ? 15.395 7.663 -19.112 1.00 96.31 196 GLN A C 1
ATOM 1461 O O . GLN A 1 196 ? 16.486 7.100 -19.152 1.00 96.31 196 GLN A O 1
ATOM 1466 N N . LEU A 1 197 ? 14.294 7.094 -19.611 1.00 97.19 197 LEU A N 1
ATOM 1467 C CA . LEU A 1 197 ? 14.308 5.750 -20.199 1.00 97.19 197 LEU A CA 1
ATOM 1468 C C . LEU A 1 197 ? 15.242 5.661 -21.410 1.00 97.19 197 LEU A C 1
ATOM 1470 O O . LEU A 1 197 ? 15.950 4.666 -21.548 1.00 97.19 197 LEU A O 1
ATOM 1474 N N . ARG A 1 198 ? 15.300 6.702 -22.250 1.00 96.44 198 ARG A N 1
ATOM 1475 C CA . ARG A 1 198 ? 16.238 6.778 -23.381 1.00 96.44 198 ARG A CA 1
ATOM 1476 C C . ARG A 1 198 ? 17.692 6.865 -22.941 1.00 96.44 198 ARG A C 1
ATOM 1478 O O . ARG A 1 198 ? 18.556 6.284 -23.585 1.00 96.44 198 ARG A O 1
ATOM 1485 N N . ARG A 1 199 ? 17.974 7.545 -21.830 1.00 94.94 199 ARG A N 1
ATOM 1486 C CA . ARG A 1 199 ? 19.317 7.533 -21.238 1.00 94.94 199 ARG A CA 1
ATOM 1487 C C . ARG A 1 199 ? 19.691 6.133 -20.741 1.00 94.94 199 ARG A C 1
ATOM 1489 O O . ARG A 1 199 ? 20.781 5.667 -21.033 1.00 94.94 199 ARG A O 1
ATOM 1496 N N . ILE A 1 200 ? 18.780 5.461 -20.036 1.00 95.00 200 ILE A N 1
ATOM 1497 C CA . ILE A 1 200 ? 19.018 4.149 -19.409 1.00 95.00 200 ILE A CA 1
ATOM 1498 C C . ILE A 1 200 ? 19.134 3.027 -20.451 1.00 95.00 200 ILE A C 1
ATOM 1500 O O . ILE A 1 200 ? 20.030 2.193 -20.367 1.00 95.00 200 ILE A O 1
ATOM 1504 N N . PHE A 1 201 ? 18.219 2.981 -21.422 1.00 95.50 201 PHE A N 1
ATOM 1505 C CA . PHE A 1 201 ? 18.080 1.859 -22.357 1.00 95.50 201 PHE A CA 1
ATOM 1506 C C . PHE A 1 201 ? 18.447 2.206 -23.814 1.00 95.50 201 PHE A C 1
ATOM 1508 O O . PHE A 1 201 ? 18.375 1.342 -24.696 1.00 95.50 201 PHE A O 1
ATOM 1515 N N . GLY A 1 202 ? 18.845 3.449 -24.100 1.00 94.19 202 GLY A N 1
ATOM 1516 C CA . GLY A 1 202 ? 19.203 3.928 -25.438 1.00 94.19 202 GLY A CA 1
ATOM 1517 C C . GLY A 1 202 ? 17.978 4.216 -26.309 1.00 94.19 202 GLY A C 1
ATOM 1518 O O . GLY A 1 202 ? 17.077 4.950 -25.924 1.00 94.19 202 GLY A O 1
ATOM 1519 N N . ASP A 1 203 ? 17.930 3.639 -27.511 1.00 93.88 203 ASP A N 1
ATOM 1520 C CA . ASP A 1 203 ? 16.756 3.775 -28.385 1.00 93.88 203 ASP A CA 1
ATOM 1521 C C . ASP A 1 203 ? 15.502 3.116 -27.766 1.00 93.88 203 ASP A C 1
ATOM 1523 O O . ASP A 1 203 ? 15.452 1.889 -27.613 1.00 93.88 203 ASP A O 1
ATOM 1527 N N . VAL A 1 204 ? 14.529 3.939 -27.364 1.00 97.19 204 VAL A N 1
ATOM 1528 C CA . VAL A 1 204 ? 13.280 3.536 -26.703 1.00 97.19 204 VAL A CA 1
ATOM 1529 C C . VAL A 1 204 ? 12.098 3.997 -27.564 1.00 97.19 204 VAL A C 1
ATOM 1531 O O . VAL A 1 204 ? 11.952 5.209 -27.770 1.00 97.19 204 VAL A O 1
ATOM 1534 N N . PRO A 1 205 ? 11.246 3.072 -28.053 1.00 96.50 205 PRO A N 1
ATOM 1535 C CA . PRO A 1 205 ? 10.045 3.425 -28.802 1.00 96.50 205 PRO A CA 1
ATOM 1536 C C . PRO A 1 205 ? 9.039 4.155 -27.910 1.00 96.50 205 PRO A C 1
ATOM 1538 O O . PRO A 1 205 ? 9.058 4.008 -26.690 1.00 96.50 205 PRO A O 1
ATOM 1541 N N . GLU A 1 206 ? 8.120 4.900 -28.516 1.00 97.00 206 GLU A N 1
ATOM 1542 C CA . GLU A 1 206 ? 7.020 5.504 -27.763 1.00 97.00 206 GLU A CA 1
ATOM 1543 C C . GLU A 1 206 ? 6.109 4.424 -27.148 1.00 97.00 206 GLU A C 1
ATOM 1545 O O . GLU A 1 206 ? 5.840 3.399 -27.794 1.00 97.00 206 GLU A O 1
ATOM 1550 N N . PRO A 1 207 ? 5.622 4.624 -25.909 1.00 97.31 207 PRO A N 1
ATOM 1551 C CA . PRO A 1 207 ? 4.680 3.707 -25.292 1.00 97.31 207 PRO A CA 1
ATOM 1552 C C . PRO A 1 207 ? 3.324 3.770 -26.006 1.00 97.31 207 PRO A C 1
ATOM 1554 O O . PRO A 1 207 ? 2.824 4.835 -26.360 1.00 97.31 207 PRO A O 1
ATOM 1557 N N . THR A 1 208 ? 2.684 2.617 -26.183 1.00 96.94 208 THR A N 1
ATOM 1558 C CA . THR A 1 208 ? 1.323 2.518 -26.732 1.00 96.94 208 THR A CA 1
ATOM 1559 C C . THR A 1 208 ? 0.253 2.877 -25.706 1.00 96.94 208 THR A C 1
ATOM 1561 O O . THR A 1 208 ? -0.874 3.192 -26.077 1.00 96.94 208 THR A O 1
ATOM 1564 N N . SER A 1 209 ? 0.571 2.784 -24.413 1.00 95.88 209 SER A N 1
ATOM 1565 C CA . SER A 1 209 ? -0.304 3.242 -23.333 1.00 95.88 209 SER A CA 1
ATOM 1566 C C . SER A 1 209 ? 0.480 3.499 -22.055 1.00 95.88 209 SER A C 1
ATOM 1568 O O . SER A 1 209 ? 1.397 2.740 -21.730 1.00 95.88 209 SER A O 1
ATOM 1570 N N . THR A 1 210 ? 0.025 4.478 -21.280 1.00 95.50 210 THR A N 1
ATOM 1571 C CA . THR A 1 210 ? 0.594 4.827 -19.979 1.00 95.50 210 THR A CA 1
ATOM 1572 C C . THR A 1 210 ? -0.500 4.834 -18.918 1.00 95.50 210 THR A C 1
ATOM 1574 O O . THR A 1 210 ? -1.574 5.395 -19.129 1.00 95.50 210 THR A O 1
ATOM 1577 N N . VAL A 1 211 ? -0.230 4.232 -17.759 1.00 93.69 211 VAL A N 1
ATOM 1578 C CA . VAL A 1 211 ? -1.114 4.264 -16.585 1.00 93.69 211 VAL A CA 1
ATOM 1579 C C . VAL A 1 211 ? -0.325 4.744 -15.377 1.00 93.69 211 VAL A C 1
ATOM 1581 O O . VAL A 1 211 ? 0.814 4.331 -15.168 1.00 93.69 211 VAL A O 1
ATOM 1584 N N . ARG A 1 212 ? -0.933 5.611 -14.564 1.00 92.19 212 ARG A N 1
ATOM 1585 C CA . ARG A 1 212 ? -0.318 6.181 -13.363 1.00 92.19 212 ARG A CA 1
ATOM 1586 C C . ARG A 1 212 ? -1.232 6.005 -12.158 1.00 92.19 212 ARG A C 1
ATOM 1588 O O . ARG A 1 212 ? -2.451 6.124 -12.257 1.00 92.19 212 ARG A O 1
ATOM 1595 N N . THR A 1 213 ? -0.635 5.755 -11.001 1.00 91.50 213 THR A N 1
ATOM 1596 C CA . THR A 1 213 ? -1.345 5.725 -9.721 1.00 91.50 213 THR A CA 1
ATOM 1597 C C . THR A 1 213 ? -0.497 6.405 -8.661 1.00 91.50 213 THR A C 1
ATOM 1599 O O . THR A 1 213 ? 0.571 5.906 -8.302 1.00 91.50 213 THR A O 1
ATOM 1602 N N . SER A 1 214 ? -0.988 7.535 -8.157 1.00 91.69 214 SER A N 1
ATOM 1603 C CA . SER A 1 214 ? -0.356 8.313 -7.091 1.00 91.69 214 SER A CA 1
ATOM 1604 C C . SER A 1 214 ? -1.013 7.991 -5.754 1.00 91.69 214 SER A C 1
ATOM 1606 O O . SER A 1 214 ? -2.143 8.397 -5.493 1.00 91.69 214 SER A O 1
ATOM 1608 N N . TRP A 1 215 ? -0.299 7.273 -4.886 1.00 91.69 215 TRP A N 1
ATOM 1609 C CA . TRP A 1 215 ? -0.815 6.921 -3.559 1.00 91.69 215 TRP A CA 1
ATOM 1610 C C . TRP A 1 215 ? -0.884 8.137 -2.633 1.00 91.69 215 TRP A C 1
ATOM 1612 O O . TRP A 1 215 ? -1.785 8.218 -1.805 1.00 91.69 215 TRP A O 1
ATOM 1622 N N . GLY A 1 216 ? -0.013 9.131 -2.844 1.00 90.50 216 GLY A N 1
ATOM 1623 C CA . GLY A 1 216 ? 0.047 10.349 -2.029 1.00 90.50 216 GLY A CA 1
ATOM 1624 C C . GLY A 1 216 ? -1.210 11.229 -2.087 1.00 90.50 216 GLY A C 1
ATOM 1625 O O . GLY A 1 216 ? -1.342 12.157 -1.290 1.00 90.50 216 GLY A O 1
ATOM 1626 N N . THR A 1 217 ? -2.125 10.948 -3.018 1.00 90.00 217 THR A N 1
ATOM 1627 C CA . THR A 1 217 ? -3.410 11.641 -3.182 1.00 90.00 217 THR A CA 1
ATOM 1628 C C . THR A 1 217 ? -4.616 10.747 -2.891 1.00 90.00 217 THR A C 1
ATOM 1630 O O . THR A 1 217 ? -5.742 11.217 -3.014 1.00 90.00 217 THR A O 1
ATOM 1633 N N . GLU A 1 218 ? -4.417 9.477 -2.522 1.00 92.94 218 GLU A N 1
ATOM 1634 C CA . GLU A 1 218 ? -5.509 8.550 -2.210 1.00 92.94 218 GLU A CA 1
ATOM 1635 C C . GLU A 1 218 ? -5.846 8.644 -0.706 1.00 92.94 218 GLU A C 1
ATOM 1637 O O . GLU A 1 218 ? -5.051 8.201 0.131 1.00 92.94 218 GLU A O 1
ATOM 1642 N N . PRO A 1 219 ? -6.988 9.255 -0.328 1.00 93.31 219 PRO A N 1
ATOM 1643 C CA . PRO A 1 219 ? -7.264 9.657 1.055 1.00 93.31 219 PRO A CA 1
ATOM 1644 C C . PRO A 1 219 ? -7.477 8.493 2.033 1.00 93.31 219 PRO A C 1
ATOM 1646 O O . PRO A 1 219 ? -7.394 8.703 3.250 1.00 93.31 219 PRO A O 1
ATOM 1649 N N . TRP A 1 220 ? -7.764 7.290 1.529 1.00 93.81 220 TRP A N 1
ATOM 1650 C CA . TRP A 1 220 ? -8.021 6.097 2.341 1.00 93.81 220 TRP A CA 1
ATOM 1651 C C . TRP A 1 220 ? -6.792 5.192 2.500 1.00 93.81 220 TRP A C 1
ATOM 1653 O O . TRP A 1 220 ? -6.801 4.275 3.321 1.00 93.81 220 TRP A O 1
ATOM 1663 N N . THR A 1 221 ? -5.708 5.504 1.792 1.00 92.06 221 THR A N 1
ATOM 1664 C CA . THR A 1 221 ? -4.418 4.817 1.855 1.00 92.06 221 THR A CA 1
ATOM 1665 C C . THR A 1 221 ? -3.363 5.702 2.500 1.00 92.06 221 THR A C 1
ATOM 1667 O O . THR A 1 221 ? -2.582 5.236 3.330 1.00 92.06 221 THR A O 1
ATOM 1670 N N . PHE A 1 222 ? -3.328 6.988 2.146 1.00 92.81 222 PHE A N 1
ATOM 1671 C CA . PHE A 1 222 ? -2.297 7.904 2.600 1.00 92.81 222 PHE A CA 1
ATOM 1672 C C . PHE A 1 222 ? -2.879 9.135 3.288 1.00 92.81 222 PHE A C 1
ATOM 1674 O O . PHE A 1 222 ? -3.774 9.818 2.794 1.00 92.81 222 PHE A O 1
ATOM 1681 N N . ARG A 1 223 ? -2.275 9.471 4.428 1.00 93.94 223 ARG A N 1
ATOM 1682 C CA . ARG A 1 223 ? -2.406 10.781 5.059 1.00 93.94 223 ARG A CA 1
ATOM 1683 C C . ARG A 1 223 ? -1.027 11.323 5.399 1.00 93.94 223 ARG A C 1
ATOM 1685 O O . ARG A 1 223 ? -0.151 10.593 5.876 1.00 93.94 223 ARG A O 1
ATOM 1692 N N . ARG A 1 224 ? -0.853 12.628 5.184 1.00 91.69 224 ARG A N 1
ATOM 1693 C CA . ARG A 1 224 ? 0.350 13.343 5.618 1.00 91.69 224 ARG A CA 1
ATOM 1694 C C . ARG A 1 224 ? 0.452 13.304 7.148 1.00 91.69 224 ARG A C 1
ATOM 1696 O O . ARG A 1 224 ? -0.584 13.335 7.817 1.00 91.69 224 ARG A O 1
ATOM 1703 N N . PRO A 1 225 ? 1.669 13.225 7.712 1.00 91.00 225 PRO A N 1
ATOM 1704 C CA . PRO A 1 225 ? 1.839 13.333 9.154 1.00 91.00 225 PRO A CA 1
ATOM 1705 C C . PRO A 1 225 ? 1.355 14.712 9.639 1.00 91.00 225 PRO A C 1
ATOM 1707 O O . PRO A 1 225 ? 1.516 15.700 8.913 1.00 91.00 225 PRO A O 1
ATOM 1710 N N . PRO A 1 226 ? 0.787 14.812 10.855 1.00 90.31 226 PRO A N 1
ATOM 1711 C CA . PRO A 1 226 ? 0.536 16.102 11.488 1.00 90.31 226 PRO A CA 1
ATOM 1712 C C . PRO A 1 226 ? 1.818 16.938 11.587 1.00 90.31 226 PRO A C 1
ATOM 1714 O O . PRO A 1 226 ? 2.921 16.396 11.695 1.00 90.31 226 PRO A O 1
ATOM 1717 N N . SER A 1 227 ? 1.682 18.266 11.584 1.00 89.31 227 SER A N 1
ATOM 1718 C CA . SER A 1 227 ? 2.833 19.162 11.742 1.00 89.31 227 SER A CA 1
ATOM 1719 C C . SER A 1 227 ? 3.589 18.858 13.041 1.00 89.31 227 SER A C 1
ATOM 1721 O O . SER A 1 227 ? 2.981 18.743 14.104 1.00 89.31 227 SER A O 1
ATOM 1723 N N . GLY A 1 228 ? 4.911 18.701 12.950 1.00 83.38 228 GLY A N 1
ATOM 1724 C CA . GLY A 1 228 ? 5.774 18.366 14.087 1.00 83.38 228 GLY A CA 1
ATOM 1725 C C . GLY A 1 228 ? 5.759 16.892 14.515 1.00 83.38 228 GLY A C 1
ATOM 1726 O O . GLY A 1 228 ? 6.553 16.515 15.376 1.00 83.38 228 GLY A O 1
ATOM 1727 N N . ALA A 1 229 ? 4.916 16.039 13.921 1.00 82.75 229 ALA A N 1
ATOM 1728 C CA . AL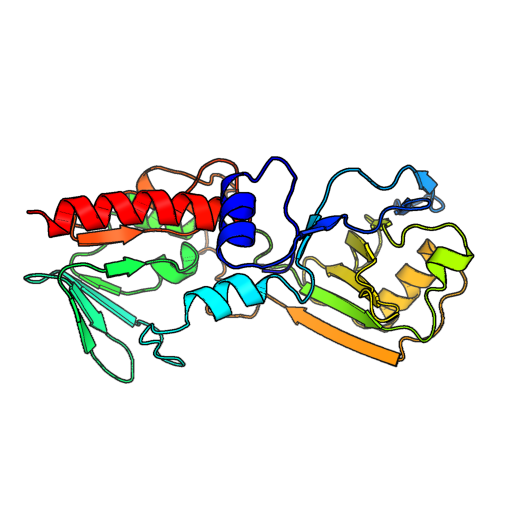A A 1 229 ? 4.978 14.602 14.161 1.00 82.75 229 ALA A CA 1
ATOM 1729 C C . ALA A 1 229 ? 6.198 13.984 13.459 1.00 82.75 229 ALA A C 1
ATOM 1731 O O . ALA A 1 229 ? 6.552 14.348 12.336 1.00 82.75 229 ALA A O 1
ATOM 1732 N N . ALA A 1 230 ? 6.833 13.007 14.109 1.00 83.69 230 ALA A N 1
ATOM 1733 C CA . ALA A 1 230 ? 7.891 12.222 13.480 1.00 83.69 230 ALA A CA 1
ATOM 1734 C C . ALA A 1 230 ? 7.342 11.415 12.285 1.00 83.69 230 ALA A C 1
ATOM 1736 O O . ALA A 1 230 ? 6.174 11.043 12.267 1.00 83.69 230 ALA A O 1
ATOM 1737 N N . ASN A 1 231 ? 8.188 11.096 11.302 1.00 87.00 231 ASN A N 1
ATOM 1738 C CA . ASN A 1 231 ? 7.832 10.249 10.156 1.00 87.00 231 ASN A CA 1
ATOM 1739 C C . ASN A 1 231 ? 8.643 8.947 10.206 1.00 87.00 231 ASN A C 1
ATOM 1741 O O . ASN A 1 231 ? 9.631 8.776 9.494 1.00 87.00 231 ASN A O 1
ATOM 1745 N N . THR A 1 232 ? 8.291 8.064 11.139 1.00 87.31 232 THR A N 1
ATOM 1746 C CA . THR A 1 232 ? 9.125 6.913 11.510 1.00 87.31 232 THR A CA 1
ATOM 1747 C C . THR A 1 232 ? 8.829 5.677 10.657 1.00 87.31 232 THR A C 1
ATOM 1749 O O . THR A 1 232 ? 7.687 5.438 10.262 1.00 87.31 232 THR A O 1
ATOM 1752 N N . ARG A 1 233 ? 9.865 4.857 10.421 1.00 87.06 233 ARG A N 1
ATOM 1753 C CA . ARG A 1 233 ? 9.767 3.496 9.847 1.00 87.06 233 ARG A CA 1
ATOM 1754 C C . ARG A 1 233 ? 9.632 2.408 10.920 1.00 87.06 233 ARG A C 1
ATOM 1756 O O . ARG A 1 233 ? 9.907 1.244 10.658 1.00 87.06 233 ARG A O 1
ATOM 1763 N N . GLN A 1 234 ? 9.280 2.784 12.150 1.00 87.94 234 GLN A N 1
ATOM 1764 C CA . GLN A 1 234 ? 9.184 1.845 13.266 1.00 87.94 234 GLN A CA 1
ATOM 1765 C C . GLN A 1 234 ? 7.829 1.127 13.230 1.00 87.94 234 GLN A C 1
ATOM 1767 O O . GLN A 1 234 ? 6.873 1.539 13.890 1.00 87.94 234 GLN A O 1
ATOM 1772 N N . PHE A 1 235 ? 7.747 0.071 12.422 1.00 91.00 235 PHE A N 1
ATOM 1773 C CA . PHE A 1 235 ? 6.590 -0.826 12.362 1.00 91.00 235 PHE A CA 1
ATOM 1774 C C . PHE A 1 235 ? 6.562 -1.797 13.548 1.00 91.00 235 PHE A C 1
ATOM 1776 O O . PHE A 1 235 ? 7.570 -2.007 14.222 1.00 91.00 235 PHE A O 1
ATOM 1783 N N . GLY A 1 236 ? 5.392 -2.374 13.826 1.00 91.81 236 GLY A N 1
ATOM 1784 C CA . GLY A 1 236 ? 5.219 -3.379 14.879 1.00 91.81 236 GLY A CA 1
ATOM 1785 C C . GLY A 1 236 ? 5.271 -2.838 16.309 1.00 91.81 236 GLY A C 1
ATOM 1786 O O . GLY A 1 236 ? 5.349 -3.622 17.253 1.00 91.81 236 GLY A O 1
ATOM 1787 N N . ARG A 1 237 ? 5.222 -1.513 16.496 1.00 94.00 237 ARG A N 1
ATOM 1788 C CA . ARG A 1 237 ? 5.141 -0.899 17.828 1.00 94.00 237 ARG A CA 1
ATOM 1789 C C . ARG A 1 237 ? 3.921 -1.436 18.593 1.00 94.00 237 ARG A C 1
ATOM 1791 O O . ARG A 1 237 ? 2.834 -1.457 18.008 1.00 94.00 237 ARG A O 1
ATOM 1798 N N . PRO A 1 238 ? 4.048 -1.795 19.886 1.00 95.44 238 PRO A N 1
ATOM 1799 C CA . PRO A 1 238 ? 2.939 -2.354 20.659 1.00 95.44 238 PRO A CA 1
ATOM 1800 C C . PRO A 1 238 ? 1.687 -1.476 20.650 1.00 95.44 238 PRO A C 1
ATOM 1802 O O . PRO A 1 238 ? 0.571 -1.986 20.606 1.00 95.44 238 PRO A O 1
ATOM 1805 N N . GLU A 1 239 ? 1.840 -0.150 20.633 1.00 97.06 239 GLU A N 1
ATOM 1806 C CA . GLU A 1 239 ? 0.698 0.763 20.603 1.00 97.06 239 GLU A CA 1
ATOM 1807 C C . GLU A 1 239 ? -0.150 0.630 19.329 1.00 97.06 239 GLU A C 1
ATOM 1809 O O . GLU A 1 239 ? -1.356 0.889 19.361 1.00 97.06 239 GLU A O 1
ATOM 1814 N N . LEU A 1 240 ? 0.450 0.211 18.210 1.00 96.75 240 LEU A N 1
ATOM 1815 C CA . LEU A 1 240 ? -0.261 0.014 16.948 1.00 96.75 240 LEU A CA 1
ATOM 1816 C C . LEU A 1 240 ? -1.156 -1.228 17.003 1.00 96.75 240 LEU A C 1
ATOM 1818 O O . LEU A 1 240 ? -2.263 -1.178 16.480 1.00 96.75 240 LEU A O 1
ATOM 1822 N N . SER A 1 241 ? -0.722 -2.298 17.674 1.00 96.38 241 SER A N 1
ATOM 1823 C CA . SER A 1 241 ? -1.452 -3.571 17.755 1.00 96.38 241 SER A CA 1
ATOM 1824 C C . SER A 1 241 ? -2.319 -3.729 19.006 1.00 96.38 241 SER A C 1
ATOM 1826 O O . SER A 1 241 ? -3.263 -4.509 18.976 1.00 96.38 241 SER A O 1
ATOM 1828 N N . THR A 1 242 ? -2.052 -2.981 20.084 1.00 97.19 242 THR A N 1
ATOM 1829 C CA . THR A 1 242 ? -2.811 -3.092 21.343 1.00 97.19 242 THR A CA 1
ATOM 1830 C C . THR A 1 242 ? -4.293 -2.766 21.110 1.00 97.19 242 THR A C 1
ATOM 1832 O O . THR A 1 242 ? -4.580 -1.679 20.581 1.00 97.19 242 THR A O 1
ATOM 1835 N N . PRO A 1 243 ? -5.227 -3.656 21.498 1.00 97.62 243 PRO A N 1
ATOM 1836 C CA . PRO A 1 243 ? -6.659 -3.401 21.392 1.00 97.62 243 PRO A CA 1
ATOM 1837 C C . PRO A 1 243 ? -7.097 -2.163 22.181 1.00 97.62 243 PRO A C 1
ATOM 1839 O O . PRO A 1 243 ? -6.522 -1.817 23.212 1.00 97.62 243 PRO A O 1
ATOM 1842 N N . HIS A 1 244 ? -8.132 -1.484 21.696 1.00 97.81 244 HIS A N 1
ATOM 1843 C CA . HIS A 1 244 ? -8.790 -0.389 22.406 1.00 97.81 244 HIS A CA 1
ATOM 1844 C C . HIS A 1 244 ? -10.029 -0.933 23.124 1.00 97.81 244 HIS A C 1
ATOM 1846 O O . HIS A 1 244 ? -10.916 -1.504 22.485 1.00 97.81 244 HIS A O 1
ATOM 1852 N N . HIS A 1 245 ? -10.044 -0.805 24.456 1.00 96.44 245 HIS A N 1
ATOM 1853 C CA . HIS A 1 245 ? -11.055 -1.379 25.362 1.00 96.44 245 HIS A CA 1
ATOM 1854 C C . HIS A 1 245 ? -11.350 -2.872 25.138 1.00 96.44 245 HIS A C 1
ATOM 1856 O O . HIS A 1 245 ? -12.483 -3.306 25.315 1.00 96.44 245 HIS A O 1
ATOM 1862 N N . ASP A 1 246 ? -10.351 -3.645 24.705 1.00 95.62 246 ASP A N 1
ATOM 1863 C CA . ASP A 1 246 ? -10.448 -5.094 24.459 1.00 95.62 246 ASP A CA 1
ATOM 1864 C C . ASP A 1 246 ? -11.521 -5.527 23.435 1.00 95.62 246 ASP A C 1
ATOM 1866 O O . ASP A 1 246 ? -11.774 -6.718 23.263 1.00 95.62 246 ASP A O 1
ATOM 1870 N N . VAL A 1 247 ? -12.125 -4.576 22.708 1.00 97.31 247 VAL A N 1
ATOM 1871 C CA . VAL A 1 247 ? -13.184 -4.834 21.712 1.00 97.31 247 VAL A CA 1
ATOM 1872 C C . VAL A 1 247 ? -12.927 -4.185 20.352 1.00 97.31 247 VAL A C 1
ATOM 1874 O O . VAL A 1 247 ? -13.575 -4.549 19.371 1.00 97.31 247 VAL A O 1
ATOM 1877 N N . VAL A 1 248 ? -11.979 -3.251 20.243 1.00 98.44 248 VAL A N 1
ATOM 1878 C CA . VAL A 1 248 ? -11.528 -2.704 18.954 1.00 98.44 248 VAL A CA 1
ATOM 1879 C C . VAL A 1 248 ? -10.084 -3.136 18.712 1.00 98.44 248 VAL A C 1
ATOM 1881 O O . VAL A 1 248 ? -9.155 -2.636 19.344 1.00 98.44 248 VAL A O 1
ATOM 1884 N N . PHE A 1 249 ? -9.893 -4.075 17.793 1.00 98.56 249 PHE A N 1
ATOM 1885 C CA . PHE A 1 249 ? -8.594 -4.638 17.428 1.00 98.56 249 PHE A CA 1
ATOM 1886 C C . PHE A 1 249 ? -7.985 -3.901 16.236 1.00 98.56 249 PHE A C 1
ATOM 1888 O O . PHE A 1 249 ? -8.692 -3.265 15.455 1.00 98.56 249 PHE A O 1
ATOM 1895 N N . PHE A 1 250 ? -6.667 -4.016 16.070 1.00 98.44 250 PHE A N 1
ATOM 1896 C CA . PHE A 1 250 ? -5.928 -3.343 15.003 1.00 98.44 250 PHE A CA 1
ATOM 1897 C C . PHE A 1 250 ? -5.058 -4.340 14.236 1.00 98.44 250 PHE A C 1
ATOM 1899 O O . PHE A 1 250 ? -4.227 -5.051 14.813 1.00 98.44 250 PHE A O 1
ATOM 1906 N N . ALA A 1 251 ? -5.241 -4.371 12.920 1.00 97.44 251 ALA A N 1
ATOM 1907 C CA . ALA A 1 251 ? -4.435 -5.142 11.983 1.00 97.44 251 ALA A CA 1
ATOM 1908 C C . ALA A 1 251 ? -3.945 -4.233 10.847 1.00 97.44 251 ALA A C 1
ATOM 1910 O O . ALA A 1 251 ? -4.275 -3.052 10.787 1.00 97.44 251 ALA A O 1
ATOM 1911 N N . GLY A 1 252 ? -3.136 -4.782 9.951 1.00 94.81 252 GLY A N 1
ATOM 1912 C CA . GLY A 1 252 ? -2.446 -4.034 8.905 1.00 94.81 252 GLY A CA 1
ATOM 1913 C C . GLY A 1 252 ? -0.940 -4.217 9.024 1.00 94.81 252 GLY A C 1
ATOM 1914 O O . GLY A 1 252 ? -0.424 -4.538 10.100 1.00 94.81 252 GLY A O 1
ATOM 1915 N N . THR A 1 253 ? -0.231 -4.034 7.911 1.00 93.31 253 THR A N 1
ATOM 1916 C CA . THR A 1 253 ? 1.203 -4.347 7.834 1.00 93.31 253 THR A CA 1
ATOM 1917 C C . THR A 1 253 ? 2.022 -3.593 8.873 1.00 93.31 253 THR A C 1
ATOM 1919 O O . THR A 1 253 ? 2.916 -4.170 9.479 1.00 93.31 253 THR A O 1
ATOM 1922 N N . GLU A 1 254 ? 1.662 -2.348 9.175 1.00 94.69 254 GLU A N 1
ATOM 1923 C CA . GLU A 1 254 ? 2.378 -1.496 10.121 1.00 94.69 254 GLU A CA 1
ATOM 1924 C C . GLU A 1 254 ? 2.270 -1.987 11.574 1.00 94.69 254 GLU A C 1
ATOM 1926 O O . GLU A 1 254 ? 3.044 -1.563 12.433 1.00 94.69 254 GLU A O 1
ATOM 1931 N N . THR A 1 255 ? 1.331 -2.893 11.865 1.00 94.88 255 THR A N 1
ATOM 1932 C CA . THR A 1 255 ? 1.156 -3.517 13.186 1.00 94.88 255 THR A CA 1
ATOM 1933 C C . THR A 1 255 ? 2.027 -4.761 13.389 1.00 94.88 255 THR A C 1
ATOM 1935 O O . THR A 1 255 ? 1.951 -5.389 14.447 1.00 94.88 255 THR A O 1
ATOM 1938 N N . TYR A 1 256 ? 2.821 -5.155 12.392 1.00 90.75 256 TYR A N 1
ATOM 1939 C CA . TYR A 1 256 ? 3.720 -6.305 12.446 1.00 90.75 256 TYR A CA 1
ATOM 1940 C C . TYR A 1 256 ? 5.179 -5.828 12.265 1.00 90.75 256 TYR A C 1
ATOM 1942 O O . TYR A 1 256 ? 5.418 -4.936 11.447 1.00 90.75 256 TYR A O 1
ATOM 1950 N N . PRO A 1 257 ? 6.156 -6.333 13.052 1.00 82.44 257 PRO A N 1
ATOM 1951 C CA . PRO A 1 257 ? 7.562 -5.935 12.914 1.00 82.44 257 PRO A CA 1
ATOM 1952 C C . PRO A 1 257 ? 8.100 -6.189 11.501 1.00 82.44 257 PRO A C 1
ATOM 1954 O O . PRO A 1 257 ? 7.579 -7.041 10.803 1.00 82.44 257 PRO A O 1
ATOM 1957 N N . GLU A 1 258 ? 9.147 -5.470 11.088 1.00 70.75 258 GLU A N 1
ATOM 1958 C CA . GLU A 1 258 ? 9.931 -5.729 9.858 1.00 70.75 258 GLU A CA 1
ATOM 1959 C C . GLU A 1 258 ? 9.215 -5.570 8.498 1.00 70.75 258 GLU A C 1
ATOM 1961 O O . GLU A 1 258 ? 9.879 -5.636 7.462 1.00 70.75 258 GLU A O 1
ATOM 1966 N N . HIS A 1 259 ? 7.908 -5.277 8.445 1.00 67.62 259 HIS A N 1
ATOM 1967 C CA . HIS A 1 259 ? 7.169 -5.337 7.177 1.00 67.62 259 HIS A CA 1
ATOM 1968 C C . HIS A 1 259 ? 6.252 -4.129 6.904 1.00 67.62 259 HIS A C 1
ATOM 1970 O O . HIS A 1 259 ? 5.382 -3.775 7.693 1.00 67.62 259 HIS A O 1
ATOM 1976 N N . GLY A 1 260 ? 6.414 -3.537 5.714 1.00 64.56 260 GLY A N 1
ATOM 1977 C CA . GLY A 1 260 ? 5.480 -2.599 5.066 1.00 64.56 260 GLY A CA 1
ATOM 1978 C C . GLY A 1 260 ? 4.815 -3.199 3.815 1.00 64.56 260 GLY A C 1
ATOM 1979 O O . GLY A 1 260 ? 4.463 -2.477 2.886 1.00 64.56 260 GLY A O 1
ATOM 1980 N N . HIS A 1 261 ? 4.716 -4.528 3.754 1.00 82.62 261 HIS A N 1
ATOM 1981 C CA . HIS A 1 261 ? 4.326 -5.306 2.575 1.00 82.62 261 HIS A CA 1
ATOM 1982 C C . HIS A 1 261 ? 3.172 -6.266 2.908 1.00 82.62 261 HIS A C 1
ATOM 1984 O O . HIS A 1 261 ? 2.757 -6.391 4.059 1.00 82.62 261 HIS A O 1
ATOM 1990 N N . ILE A 1 262 ? 2.650 -6.970 1.902 1.00 90.25 262 ILE A N 1
ATOM 1991 C CA . ILE A 1 262 ? 1.467 -7.835 2.042 1.00 90.25 262 ILE A CA 1
ATOM 1992 C C . ILE A 1 262 ? 1.665 -8.914 3.129 1.00 90.25 262 ILE A C 1
ATOM 1994 O O . ILE A 1 262 ? 0.729 -9.185 3.877 1.00 90.25 262 ILE A O 1
ATOM 1998 N N . GLU A 1 263 ?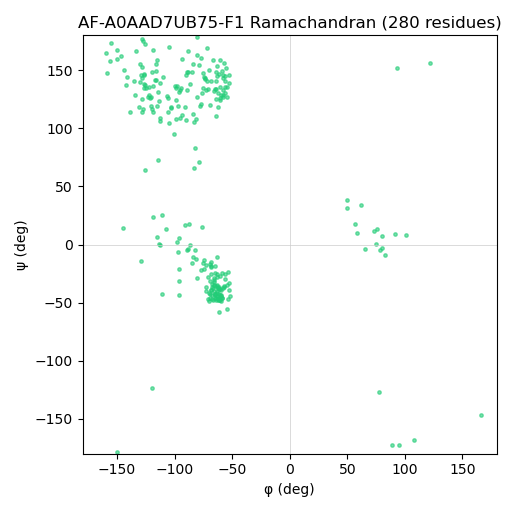 2.877 -9.457 3.294 1.00 90.56 263 GLU A N 1
ATOM 1999 C CA . GLU A 1 263 ? 3.198 -10.422 4.362 1.00 90.56 263 GLU A CA 1
ATOM 2000 C C . GLU A 1 263 ? 2.828 -9.895 5.755 1.00 90.56 263 GLU A C 1
ATOM 2002 O O . GLU A 1 263 ? 2.152 -10.585 6.516 1.00 90.56 263 GLU A O 1
ATOM 2007 N N . GLY A 1 264 ? 3.188 -8.649 6.079 1.00 92.25 264 GLY A N 1
ATOM 2008 C CA . GLY A 1 264 ? 2.867 -8.053 7.377 1.00 92.25 264 GLY A CA 1
ATOM 2009 C C . GLY A 1 264 ? 1.358 -7.945 7.606 1.00 92.25 264 GLY A C 1
ATOM 2010 O O . GLY A 1 264 ? 0.876 -8.189 8.713 1.00 92.25 264 GLY A O 1
ATOM 2011 N N . ALA A 1 265 ? 0.591 -7.639 6.553 1.00 93.75 265 ALA A N 1
ATOM 2012 C CA . ALA A 1 265 ? -0.867 -7.618 6.626 1.00 93.75 265 ALA A CA 1
ATOM 2013 C C . ALA A 1 265 ? -1.428 -9.022 6.918 1.00 93.75 265 ALA A C 1
ATOM 2015 O O . ALA A 1 265 ? -2.234 -9.170 7.839 1.00 93.75 265 ALA A O 1
ATOM 2016 N N . VAL A 1 266 ? -0.944 -10.054 6.220 1.00 94.19 266 VAL A N 1
ATOM 2017 C CA . VAL A 1 266 ? -1.351 -11.455 6.432 1.00 94.19 266 VAL A CA 1
ATOM 2018 C C . VAL A 1 266 ? -1.009 -11.933 7.847 1.00 94.19 266 VAL A C 1
ATOM 2020 O O . VAL A 1 266 ? -1.867 -12.477 8.544 1.00 94.19 266 VAL A O 1
ATOM 2023 N N . GLN A 1 267 ? 0.209 -11.672 8.323 1.00 93.62 267 GLN A N 1
ATOM 2024 C CA . GLN A 1 267 ? 0.627 -12.050 9.676 1.00 93.62 267 GLN A CA 1
ATOM 2025 C C . GLN A 1 267 ? -0.200 -11.335 10.753 1.00 93.62 267 GLN A C 1
ATOM 2027 O O . GLN A 1 267 ? -0.643 -11.955 11.724 1.00 93.62 267 GLN A O 1
ATOM 2032 N N . SER A 1 268 ? -0.480 -10.041 10.562 1.00 95.69 268 SER A N 1
ATOM 2033 C CA . SER A 1 268 ? -1.346 -9.290 11.474 1.00 95.69 268 SER A CA 1
ATOM 2034 C C . SER A 1 268 ? -2.782 -9.829 11.504 1.00 95.69 268 SER A C 1
ATOM 2036 O O . SER A 1 268 ? -3.394 -9.861 12.571 1.00 95.69 268 SER A O 1
ATOM 2038 N N . ALA A 1 269 ? -3.302 -10.317 10.372 1.00 95.69 269 ALA A N 1
ATOM 2039 C CA . ALA A 1 269 ? -4.629 -10.916 10.292 1.00 95.69 269 ALA A CA 1
ATOM 2040 C C . ALA A 1 269 ? -4.699 -12.237 11.073 1.00 95.69 269 ALA A C 1
ATOM 2042 O O . ALA A 1 269 ? -5.631 -12.436 11.851 1.00 95.69 269 ALA A O 1
ATOM 2043 N N . TYR A 1 270 ? -3.685 -13.105 10.957 1.00 94.69 270 TYR A N 1
ATOM 2044 C CA . TYR A 1 270 ? -3.612 -14.330 11.763 1.00 94.69 270 TYR A CA 1
ATOM 2045 C C . TYR A 1 270 ? -3.534 -14.046 13.264 1.00 94.69 270 TYR A C 1
ATOM 2047 O O . TYR A 1 270 ? -4.138 -14.775 14.054 1.00 94.69 270 TYR A O 1
ATOM 2055 N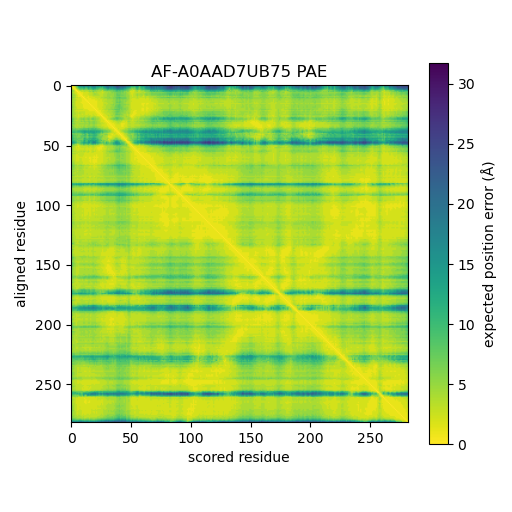 N . ARG A 1 271 ? -2.807 -12.996 13.670 1.00 95.81 271 ARG A N 1
ATOM 2056 C CA . ARG A 1 271 ? -2.772 -12.548 15.068 1.00 95.81 271 ARG A CA 1
ATOM 2057 C C . ARG A 1 271 ? -4.165 -12.123 15.533 1.00 95.81 271 ARG A C 1
ATOM 2059 O O . ARG A 1 271 ? -4.693 -12.710 16.474 1.00 95.81 271 ARG A O 1
ATOM 2066 N N . VAL A 1 272 ? -4.773 -11.151 14.852 1.00 97.69 272 VAL A N 1
ATOM 2067 C CA . VAL A 1 272 ? -6.054 -10.571 15.283 1.00 97.69 272 VAL A CA 1
ATOM 2068 C C . VAL A 1 272 ? -7.196 -11.584 15.209 1.00 97.69 272 VAL A C 1
ATOM 2070 O O . VAL A 1 272 ? -8.069 -11.580 16.069 1.00 97.69 272 VAL A O 1
ATOM 2073 N N . SER A 1 273 ? -7.171 -12.527 14.262 1.00 96.69 273 SER A N 1
ATOM 2074 C CA . SER A 1 273 ? -8.158 -13.612 14.224 1.00 96.69 273 SER A CA 1
ATOM 2075 C C . SER A 1 273 ? -8.165 -14.440 15.514 1.00 96.69 273 SER A C 1
ATOM 2077 O O . SER A 1 273 ? -9.235 -14.860 15.947 1.00 96.69 273 SER A O 1
ATOM 2079 N N . LYS A 1 274 ? -7.002 -14.682 16.135 1.00 97.00 274 LYS A N 1
ATOM 2080 C CA . LYS A 1 274 ? -6.916 -15.414 17.411 1.00 97.00 274 LYS A CA 1
ATOM 2081 C C . LYS A 1 274 ? -7.428 -14.572 18.577 1.00 97.00 274 LYS A C 1
ATOM 2083 O O . LYS A 1 274 ? -8.132 -15.095 19.433 1.00 97.00 274 LYS A O 1
ATOM 2088 N N . GLU A 1 275 ? -7.106 -13.280 18.589 1.00 96.88 275 GLU A N 1
ATOM 2089 C CA . GLU A 1 275 ? -7.576 -12.329 19.607 1.00 96.88 275 GLU A CA 1
ATOM 2090 C C . GLU A 1 275 ? -9.109 -12.204 19.586 1.00 96.88 275 GLU A C 1
ATOM 2092 O O . GLU A 1 275 ? -9.761 -12.330 20.622 1.00 96.88 275 GLU A O 1
ATOM 2097 N N . VAL A 1 276 ? -9.698 -12.066 18.393 1.00 97.38 276 VAL A N 1
ATOM 2098 C CA . VAL A 1 276 ? -11.156 -12.018 18.208 1.00 97.38 276 VAL A CA 1
ATOM 2099 C C . VAL A 1 276 ? -11.809 -13.342 18.604 1.00 97.38 276 VAL A C 1
ATOM 2101 O O . VAL A 1 276 ? -12.823 -13.334 19.294 1.00 97.38 276 VAL A O 1
ATOM 2104 N N . GLN A 1 277 ? -11.242 -14.490 18.218 1.00 96.50 277 GLN A N 1
ATOM 2105 C CA . GLN A 1 277 ? -11.769 -15.794 18.639 1.00 96.50 277 GLN A CA 1
ATOM 2106 C C . GLN A 1 277 ? -11.766 -15.946 20.163 1.00 96.50 277 GLN A C 1
ATOM 2108 O O . GLN A 1 277 ? -12.763 -16.396 20.722 1.00 96.50 277 GLN A O 1
ATOM 2113 N N . ALA A 1 278 ? -10.687 -15.536 20.835 1.00 95.12 278 ALA A N 1
ATOM 2114 C CA . ALA A 1 278 ? -10.605 -15.575 22.291 1.00 95.12 278 ALA A CA 1
ATOM 2115 C C . ALA A 1 278 ? -11.699 -14.717 22.947 1.00 95.12 278 ALA A C 1
ATOM 2117 O O . ALA A 1 278 ? -12.361 -15.193 23.865 1.00 95.12 278 ALA A O 1
ATOM 2118 N N . LEU A 1 279 ? -11.950 -13.508 22.430 1.00 94.00 279 LEU A N 1
ATOM 2119 C CA . LEU A 1 279 ? -13.041 -12.645 22.896 1.00 94.00 279 LEU A CA 1
ATOM 2120 C C . LEU A 1 279 ? -14.428 -13.266 22.662 1.00 94.00 279 LEU A C 1
ATOM 2122 O O . LEU A 1 279 ? -15.322 -13.136 23.492 1.00 94.00 279 LEU A O 1
ATOM 2126 N N . LEU A 1 280 ? -14.650 -13.915 21.517 1.00 89.62 280 LEU A N 1
ATOM 2127 C CA . LEU A 1 280 ? -15.968 -14.460 21.175 1.00 89.62 280 LEU A CA 1
ATOM 2128 C C . LEU A 1 280 ? -16.325 -15.734 21.952 1.00 89.62 280 LEU A C 1
ATOM 2130 O O . LEU A 1 280 ? -17.514 -16.045 22.050 1.00 89.62 280 LEU A O 1
ATOM 2134 N N . LEU A 1 281 ? -15.319 -16.438 22.481 1.00 89.69 281 LEU A N 1
ATOM 2135 C CA . LEU A 1 281 ? -15.470 -17.614 23.345 1.00 89.69 281 LEU A CA 1
ATOM 2136 C C . LEU A 1 281 ? -15.755 -17.263 24.816 1.00 89.69 281 LEU A C 1
ATOM 2138 O O . LEU A 1 281 ? -16.131 -18.157 25.575 1.00 89.69 281 LEU A O 1
ATOM 2142 N N . THR A 1 282 ? -15.582 -15.997 25.204 1.00 72.69 282 THR A N 1
ATOM 2143 C CA . THR A 1 282 ? -16.034 -15.444 26.493 1.00 72.69 282 THR A CA 1
ATOM 2144 C C . THR A 1 282 ? -17.424 -14.832 26.377 1.00 72.69 282 THR A C 1
ATOM 2146 O O . THR A 1 282 ? -18.173 -14.916 27.372 1.00 72.69 282 THR A O 1
#

pLDDT: mean 91.77, std 7.55, range [49.78, 98.75]

Nearest PDB structures (foldseek):
  8p84-assembly1_A  TM=8.605E-01  e=6.889E-21  Thermoanaerobacterales bacterium
  2yg6-assembly1_A  TM=8.569E-01  e=8.511E-19  Rhodococcus erythropolis
  2yg4-assembly1_A  TM=8.564E-01  e=2.672E-18  Rhodococcus erythropolis
  3rha-assembly1_A  TM=8.261E-01  e=9.039E-19  Paenarthrobacter aurescens TC1
  2yg7-assembly2_B  TM=8.290E-01  e=4.593E-18  Rhodococcus erythropolis

Secondary structure (DSSP, 8-state):
-----B-TT-HHHHHHHHHHT--EEEPP--SEEEEE-TTS--EEEEPPS--EEETT-THHHHHHHHTTS----S--EEEEEESSSEEEEESS-EEEES-EEE-S-HHHHTTSEEESPPPHHHHHHHHHBPPTTTTEEEEEEEESS-HHHHTTEEEEEEESSSS-SEEEE---TT--EEEEEEEESSPPPHHHHHHHHHHHHSS-PPPSEEEEEEGGG-TTT--PPPTT---B--TT-HHHHSPBTTTEEE-SGGGSTT-SSHHHHHHHHHHHHHHHHHHHT-

Organism: NCBI:txid2483200

Foldseek 3Di:
DQDQKDFPPLVLVVVLCVVLVFDKDFFQFFFWEWEAEPPDAIDTDGRDDTIIHTAVGPVSSVVSVCVPPDDDPPWDFQEWEDDCAIWTDTPVDIDTDNFAEAAFQLCLVLNHHYVVGQDPVLSLVSLQEFQVCLQKKKKKFWAPAQLQVVVRHQQWYAYPDFFFRIKGFPDHPVHITMIMGIGGDDDDDVVRVVVVVCSGRPDDDHTPDMDMDGSNPVSRHDDHRPPPRHNDNAALPCSQQPADVLRYGYAYLSNAGPDSDPSSRSVRCVVVVVSVVVSVVD

Radius of gyration: 21.28 Å; Cα contacts (8 Å, |Δi|>4): 550; chains: 1; bounding box: 54×41×55 Å

Sequence (282 aa):
MGGAWSWPSDRGLARLGDELGVRRVPQAAEGLAVVDSYGTEPDTGAAGPGAVRFEGGAQQLAEKLAVGLRVTLDAPVSAIRVEKGVACETQKETVRGRCAVVTAPPRVAAAIEYEPELSRKKKAAMESTMTWMGEATKIGLKFPKPFWKEKGFSGNAYSNQGPLTQVWDNSDDEGESVLAGFMFGPPEDDEAVMVQLRRIFGDVPEPTSTVRTSWGTEPWTFRRPPSGAANTRQFGRPELSTPHHDVVFFAGTETYPEHGHIEGAVQSAYRVSKEVQALLLT

Solvent-accessible surface area (backbone atoms only — not comparable to full-atom values): 15506 Å² total; per-residue (Å²): 119,86,73,64,61,48,46,87,81,37,57,59,43,50,51,51,27,63,76,71,70,48,51,72,40,76,52,71,44,66,46,33,14,37,43,35,45,76,97,53,78,66,43,76,44,78,37,78,83,66,47,27,33,36,65,95,41,60,64,53,59,59,58,60,67,45,63,94,54,92,80,79,77,98,53,64,65,54,34,40,37,63,71,105,28,28,37,38,31,32,91,84,51,75,49,74,41,73,50,47,74,48,60,49,41,46,39,46,50,57,70,35,43,47,39,74,68,71,54,70,66,33,43,53,46,20,38,19,35,57,57,63,68,24,53,28,29,38,38,39,37,30,33,92,54,56,65,45,53,81,71,46,26,22,45,33,32,41,29,78,51,69,58,46,42,36,36,30,51,61,46,56,96,88,69,50,26,25,45,30,32,36,28,76,63,84,86,72,60,71,63,57,46,50,56,42,49,29,66,72,68,43,91,65,79,76,60,78,45,78,50,77,49,55,34,58,77,35,73,76,65,24,61,82,57,56,89,92,50,55,82,37,88,71,38,31,43,66,54,54,36,54,51,51,91,83,35,36,37,38,31,25,19,56,35,20,62,97,26,73,44,68,42,17,28,47,51,21,44,60,52,46,54,52,54,51,50,58,59,72,76,105

Mean predicted aligned error: 4.95 Å